Protein AF-T0ZPL3-F1 (afdb_monomer_lite)

Organism: NCBI:txid410659

Sequence (225 aa):
MEVLNLLEKYHIVLVEKNAECESSATRLDRIADARSDVNLYAKYMAGAFGAVPNLSIAMSRRALNRRGTVNTLLLVGEGETEVAFLTHMKSLCAPRGCGLYVKVICAHGKGAKHVVDVAIRQSRNAAFDSVAALLDTDTDWNDQVQRRATEHCIHLLLSRPCVEAMLLRALGRSATGRDLKKRLKQLVQDPMDSHSYATLFDEHALEAARRNERVIEDLFRLFGR

Secondary structure (DSSP, 8-state):
--G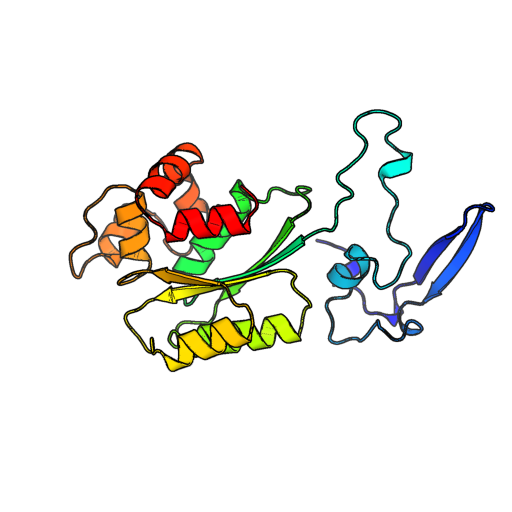GGG--GGG-EEEEE-TTS-EEEEEGGGSTT--TTS-HHHHHHTTTTS----GGGG--SS--------EEEEEEESSHHHHHHHHHHHHHHS-TTSSEEEEEEE--SS-HHHHHHHHHHHHHHS--SEEEEEEESSSS--HHHHHHHHHTTEEEEEESS-HHHHHHHHTT----SS-HHHHHHHHSS-TT-HHHHHTT--HHHHHHHHHH-HHHHHHHHHTT-

Structure (mmCIF, N/CA/C/O backbone):
data_AF-T0ZPL3-F1
#
_entry.id   AF-T0ZPL3-F1
#
loop_
_atom_site.group_PDB
_atom_site.id
_atom_site.type_symbol
_atom_site.label_atom_id
_atom_site.label_alt_id
_atom_site.label_comp_id
_atom_site.label_asym_id
_atom_site.label_entity_id
_atom_site.label_seq_id
_atom_site.pdbx_PDB_ins_code
_atom_site.Cartn_x
_atom_site.Cartn_y
_atom_site.Cartn_z
_atom_site.occupancy
_atom_site.B_iso_or_equiv
_atom_site.auth_seq_id
_atom_site.auth_comp_id
_atom_site.auth_asym_id
_atom_site.auth_atom_id
_atom_site.pdbx_PDB_model_num
ATOM 1 N N . MET A 1 1 ? 8.361 5.996 17.907 1.00 42.47 1 MET A N 1
ATOM 2 C CA . MET A 1 1 ? 8.130 4.786 18.720 1.00 42.47 1 MET A CA 1
ATOM 3 C C . MET A 1 1 ? 6.932 5.071 19.604 1.00 42.47 1 MET A C 1
ATOM 5 O O . MET A 1 1 ? 6.992 6.018 20.374 1.00 42.47 1 MET A O 1
ATOM 9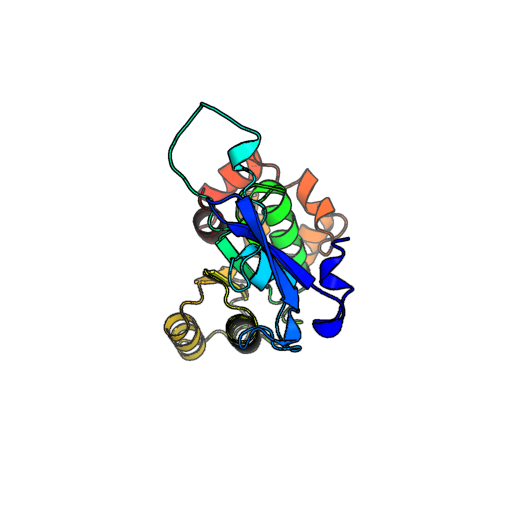 N N . GLU A 1 2 ? 5.828 4.352 19.422 1.00 62.81 2 GLU A N 1
ATOM 10 C CA . GLU A 1 2 ? 4.617 4.523 20.239 1.00 62.81 2 GLU A CA 1
ATOM 11 C C . GLU A 1 2 ? 4.670 3.537 21.406 1.00 62.81 2 GLU A C 1
ATOM 13 O O . GLU A 1 2 ? 4.837 2.338 21.190 1.00 62.81 2 GLU A O 1
ATOM 18 N N . VAL A 1 3 ? 4.545 4.043 22.635 1.00 70.50 3 VAL A N 1
ATOM 19 C CA . VAL A 1 3 ? 4.737 3.265 23.874 1.00 70.50 3 VAL A CA 1
ATOM 20 C C . VAL A 1 3 ? 3.759 2.088 23.974 1.00 70.50 3 VAL A C 1
ATOM 22 O O . VAL A 1 3 ? 4.141 1.014 24.419 1.00 70.50 3 VAL A O 1
ATOM 25 N N . LEU A 1 4 ? 2.530 2.248 23.475 1.00 71.12 4 LEU A N 1
ATOM 26 C CA . LEU A 1 4 ? 1.502 1.200 23.453 1.00 71.12 4 LEU A CA 1
ATOM 27 C C . LEU A 1 4 ? 1.890 -0.041 22.632 1.00 71.12 4 LEU A C 1
ATOM 29 O O . LEU A 1 4 ? 1.380 -1.118 22.910 1.00 71.12 4 LEU A O 1
ATOM 33 N N . ASN A 1 5 ? 2.809 0.080 21.667 1.00 70.44 5 ASN A N 1
ATOM 34 C CA . ASN A 1 5 ? 3.304 -1.065 20.890 1.00 70.44 5 ASN A CA 1
ATOM 35 C C . ASN A 1 5 ? 4.404 -1.859 21.622 1.00 70.44 5 ASN A C 1
ATOM 37 O O . ASN A 1 5 ? 4.853 -2.881 21.113 1.00 70.44 5 ASN A O 1
ATOM 41 N N . LEU A 1 6 ? 4.861 -1.380 22.785 1.00 75.12 6 LEU A N 1
ATOM 42 C CA . LEU A 1 6 ? 5.889 -2.016 23.619 1.00 75.12 6 LEU A CA 1
ATOM 43 C C . LEU A 1 6 ? 5.303 -2.645 24.893 1.00 75.12 6 LEU A C 1
ATOM 45 O O . LEU A 1 6 ? 6.044 -3.207 25.698 1.00 75.12 6 LEU A O 1
ATOM 49 N N . LEU A 1 7 ? 3.993 -2.503 25.109 1.00 80.06 7 LEU A N 1
ATOM 50 C CA . LEU A 1 7 ? 3.316 -2.883 26.342 1.00 80.06 7 LEU A CA 1
ATOM 51 C C . LEU A 1 7 ? 2.303 -4.000 26.095 1.00 80.06 7 LEU A C 1
ATOM 53 O O . LEU A 1 7 ? 1.517 -3.959 25.153 1.00 80.06 7 LEU A O 1
ATOM 57 N N . GLU A 1 8 ? 2.284 -4.962 27.011 1.00 81.12 8 GLU A N 1
ATOM 58 C CA . GLU A 1 8 ? 1.259 -5.999 27.087 1.00 81.12 8 GLU A CA 1
ATOM 59 C C . GLU A 1 8 ? -0.033 -5.457 27.714 1.00 81.12 8 GLU A C 1
ATOM 61 O O . GLU A 1 8 ? -0.010 -4.529 28.528 1.00 81.12 8 GLU A O 1
ATOM 66 N N . LYS A 1 9 ? -1.174 -6.095 27.420 1.00 80.56 9 LYS A N 1
ATOM 67 C CA . LYS A 1 9 ? -2.499 -5.677 27.927 1.00 80.56 9 LYS A CA 1
ATOM 68 C C . LYS A 1 9 ? -2.597 -5.580 29.457 1.00 80.56 9 LYS A C 1
ATOM 70 O O . LYS A 1 9 ? -3.405 -4.821 29.979 1.00 80.56 9 LYS A O 1
ATOM 75 N N . TYR A 1 10 ? -1.767 -6.324 30.185 1.00 86.25 10 TYR A N 1
ATOM 76 C CA . TYR A 1 10 ? -1.727 -6.311 31.651 1.00 86.25 10 TYR A CA 1
ATOM 77 C C . TYR A 1 10 ? -1.014 -5.076 32.223 1.00 86.25 10 TYR A C 1
ATOM 79 O O . TYR A 1 10 ? -1.236 -4.728 33.380 1.00 86.25 10 TYR A O 1
ATOM 87 N N . HIS A 1 11 ? -0.173 -4.415 31.420 1.00 87.44 11 HIS A N 1
ATOM 88 C CA . HIS A 1 11 ? 0.577 -3.215 31.803 1.00 87.44 11 HIS A CA 1
ATOM 89 C C . HIS A 1 11 ? -0.203 -1.917 31.549 1.00 87.44 11 HIS A C 1
ATOM 91 O O . HIS A 1 11 ? 0.263 -0.843 31.921 1.00 87.44 11 HIS A O 1
ATOM 97 N N . ILE A 1 12 ? -1.372 -1.997 30.905 1.00 84.50 12 ILE A N 1
ATOM 98 C CA . ILE A 1 12 ? -2.125 -0.833 30.435 1.00 84.50 12 ILE A CA 1
ATOM 99 C C . ILE A 1 12 ? -3.385 -0.652 31.286 1.00 84.50 12 ILE A C 1
ATOM 101 O O . ILE A 1 12 ? -4.232 -1.545 31.381 1.00 84.50 12 ILE A O 1
ATOM 105 N N . VAL A 1 13 ? -3.524 0.534 31.879 1.00 88.38 13 VAL A N 1
ATOM 106 C CA . VAL A 1 13 ? -4.742 0.989 32.560 1.00 88.38 13 VAL A CA 1
ATOM 107 C C . VAL A 1 13 ? -5.307 2.169 31.783 1.00 88.38 13 VAL A C 1
ATOM 109 O O . VAL A 1 13 ? -4.615 3.158 31.555 1.00 88.38 13 VAL A O 1
ATOM 112 N N . LEU A 1 14 ? -6.561 2.042 31.368 1.00 86.50 14 LEU A N 1
ATOM 113 C CA . LEU A 1 14 ? -7.314 3.076 30.679 1.00 86.50 14 LEU A CA 1
ATOM 114 C C . LEU A 1 14 ? -8.074 3.907 31.704 1.00 86.50 14 LEU A C 1
ATOM 116 O O . LEU A 1 14 ? -8.719 3.348 32.590 1.00 86.50 14 LEU A O 1
ATOM 120 N N . VAL A 1 15 ? -7.980 5.231 31.591 1.00 85.88 15 VAL A N 1
ATOM 121 C CA . VAL A 1 15 ? -8.641 6.168 32.502 1.00 85.88 15 VAL A CA 1
ATOM 122 C C . VAL A 1 15 ? -9.557 7.074 31.700 1.00 85.88 15 VAL A C 1
ATOM 124 O O . VAL A 1 15 ? -9.117 7.758 30.778 1.00 85.88 15 VAL A O 1
ATOM 127 N N . GLU A 1 16 ? -10.828 7.091 32.075 1.00 82.00 16 GLU A N 1
ATOM 128 C CA . GLU A 1 16 ? -11.853 7.937 31.477 1.00 82.00 16 GLU A CA 1
ATOM 129 C C . GLU A 1 16 ? -12.424 8.897 32.498 1.00 82.00 16 GLU A C 1
ATOM 131 O O . GLU A 1 16 ? -12.579 8.552 33.669 1.00 82.00 16 GLU A O 1
ATOM 136 N N . LYS A 1 17 ? -12.801 10.086 32.030 1.00 80.44 17 LYS A N 1
ATOM 137 C CA . LYS A 1 17 ? -13.557 11.053 32.815 1.00 80.44 17 LYS A CA 1
ATOM 138 C C . LYS A 1 17 ? -14.931 11.244 32.184 1.00 80.44 17 LYS A C 1
ATOM 140 O O . LYS A 1 17 ? -15.009 11.563 30.997 1.00 80.44 17 LYS A O 1
ATOM 145 N N . ASN A 1 18 ? -15.994 11.047 32.958 1.00 76.50 18 ASN A N 1
ATOM 146 C CA . ASN A 1 18 ? -17.362 11.262 32.486 1.00 76.50 18 ASN A CA 1
ATOM 147 C C . ASN A 1 18 ? -17.737 12.763 32.507 1.00 76.50 18 ASN A C 1
ATOM 149 O O . ASN A 1 18 ? -16.958 13.621 32.937 1.00 76.50 18 ASN A O 1
ATOM 153 N N . ALA A 1 19 ? -18.940 13.093 32.026 1.00 76.56 19 ALA A N 1
ATOM 154 C CA . ALA A 1 19 ? -19.444 14.470 31.989 1.00 76.56 19 ALA A CA 1
ATOM 155 C C . ALA A 1 19 ? -19.619 15.096 33.389 1.00 76.56 19 ALA A C 1
ATOM 157 O O . ALA A 1 19 ? -19.529 16.313 33.532 1.00 76.56 19 ALA A O 1
ATOM 158 N N . GLU A 1 20 ? -19.798 14.267 34.419 1.00 79.25 20 GLU A N 1
ATOM 159 C CA . GLU A 1 20 ? -19.929 14.654 35.832 1.00 79.25 20 GLU A CA 1
ATOM 160 C C . GLU A 1 20 ? -18.567 14.840 36.520 1.00 79.25 20 GLU A C 1
ATOM 162 O O . GLU A 1 20 ? -18.477 15.084 37.719 1.00 79.25 20 GLU A O 1
ATOM 167 N N . CYS A 1 21 ? -17.486 14.795 35.737 1.00 78.38 21 CYS A N 1
ATOM 168 C CA . CYS A 1 21 ? -16.106 14.896 36.182 1.00 78.38 21 CYS A CA 1
ATOM 169 C C . CYS A 1 21 ? -15.595 13.740 37.056 1.00 78.38 21 CYS A C 1
ATOM 171 O O . CYS A 1 21 ? -14.505 13.848 37.627 1.00 78.38 21 CYS A O 1
ATOM 173 N N . GLU A 1 22 ? -16.301 12.620 37.095 1.00 75.94 22 GLU A N 1
ATOM 174 C CA . GLU A 1 22 ? -15.856 11.418 37.785 1.00 75.94 22 GLU A CA 1
ATOM 175 C C . GLU A 1 22 ? -14.867 10.650 36.914 1.00 75.94 22 GLU A C 1
ATOM 177 O O . GLU A 1 22 ? -15.048 10.513 35.702 1.00 75.94 22 GLU A O 1
ATOM 182 N N . SER A 1 23 ? -13.791 10.170 37.536 1.00 86.94 23 SER A N 1
ATOM 183 C CA . SER A 1 23 ? -12.760 9.394 36.850 1.00 86.94 23 SER A CA 1
ATOM 184 C C . SER A 1 23 ? -12.959 7.911 37.126 1.00 86.94 23 SER A C 1
ATOM 186 O O . SER A 1 23 ? -13.048 7.501 38.281 1.00 86.94 23 SER A O 1
ATOM 188 N N . SER A 1 24 ? -12.984 7.105 36.071 1.00 83.31 24 SER A N 1
ATOM 189 C CA . SER A 1 24 ? -13.004 5.648 36.155 1.00 83.31 24 SER A CA 1
ATOM 190 C C . SER A 1 24 ? -11.735 5.081 35.528 1.00 83.31 24 SER A C 1
ATOM 192 O O . SER A 1 24 ? -11.206 5.633 34.564 1.00 83.31 24 SER A O 1
ATOM 194 N N . ALA A 1 25 ? -11.217 3.998 36.104 1.00 88.62 25 ALA A N 1
ATOM 195 C CA . ALA A 1 25 ? -10.005 3.345 35.633 1.00 88.62 25 ALA A CA 1
ATOM 196 C C . ALA A 1 25 ? -10.269 1.856 35.417 1.00 88.62 25 ALA A C 1
ATOM 198 O O . ALA A 1 25 ? -10.673 1.146 36.340 1.00 88.62 25 ALA A O 1
ATOM 199 N N . THR A 1 26 ? -9.998 1.378 34.205 1.00 85.69 26 THR A N 1
ATOM 200 C CA . THR A 1 26 ? -10.182 -0.023 33.825 1.00 85.69 26 THR A CA 1
ATOM 201 C C . THR A 1 26 ? -8.892 -0.562 33.232 1.00 85.69 26 THR A C 1
ATOM 203 O O . THR A 1 26 ? -8.300 0.026 32.329 1.00 85.69 26 THR A O 1
ATOM 206 N N . ARG A 1 27 ? -8.430 -1.702 33.747 1.00 86.12 27 ARG A N 1
ATOM 207 C CA . ARG A 1 27 ? -7.258 -2.387 33.196 1.00 86.12 27 ARG A CA 1
ATOM 208 C C . ARG A 1 27 ? -7.634 -3.059 31.877 1.00 86.12 27 ARG A C 1
ATOM 210 O O . ARG A 1 27 ? -8.690 -3.683 31.791 1.00 86.12 27 ARG A O 1
ATOM 217 N N . LEU A 1 28 ? -6.785 -2.914 30.862 1.00 86.19 28 LEU A N 1
ATOM 218 C CA . LEU A 1 28 ? -7.114 -3.293 29.488 1.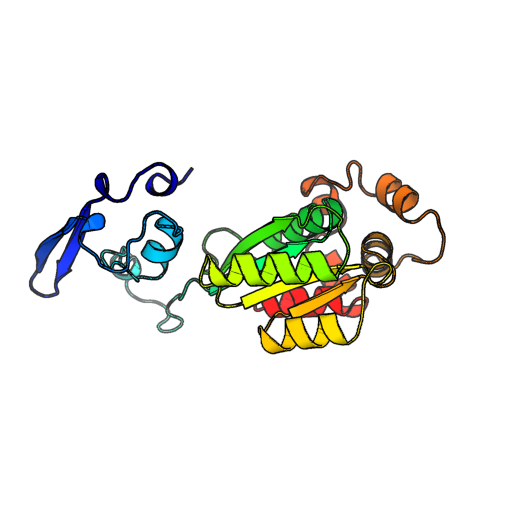00 86.19 28 LEU A CA 1
ATOM 219 C C . LEU A 1 28 ? -7.433 -4.792 29.352 1.00 86.19 28 LEU A C 1
ATOM 221 O O . LEU A 1 28 ? -8.327 -5.154 28.602 1.00 86.19 28 LEU A O 1
ATOM 225 N N . ASP A 1 29 ? -6.795 -5.663 30.137 1.00 83.88 29 ASP A N 1
ATOM 226 C CA . ASP A 1 29 ? -7.091 -7.104 30.182 1.00 83.88 29 ASP A CA 1
ATOM 227 C C . ASP A 1 29 ? -8.529 -7.461 30.602 1.00 83.88 29 ASP A C 1
ATOM 229 O O . ASP A 1 29 ? -8.984 -8.565 30.306 1.00 83.88 29 ASP A O 1
ATOM 233 N N . ARG A 1 30 ? -9.234 -6.560 31.299 1.00 81.00 30 ARG A N 1
ATOM 234 C CA . ARG A 1 30 ? -10.630 -6.755 31.719 1.00 81.00 30 ARG A CA 1
ATOM 235 C C . ARG A 1 30 ? -11.635 -6.417 30.620 1.00 81.00 30 ARG A C 1
ATOM 237 O O . ARG A 1 30 ? -12.818 -6.703 30.780 1.00 81.00 30 ARG A O 1
ATOM 244 N N . ILE A 1 31 ? -11.181 -5.819 29.520 1.00 80.69 31 ILE A N 1
ATOM 245 C CA . ILE A 1 31 ? -12.016 -5.511 28.362 1.00 80.69 31 ILE A CA 1
ATOM 246 C C . ILE A 1 31 ? -12.042 -6.749 27.465 1.00 80.69 31 ILE A C 1
ATOM 248 O O . ILE A 1 31 ? -11.002 -7.195 26.985 1.00 80.69 31 ILE A O 1
ATOM 252 N N . ALA A 1 32 ? -13.230 -7.311 27.230 1.00 70.50 32 ALA A N 1
ATOM 253 C CA . ALA A 1 32 ? -13.393 -8.552 26.463 1.00 70.50 32 ALA A CA 1
ATOM 254 C C . ALA A 1 32 ? -12.777 -8.476 25.049 1.00 70.50 32 ALA A C 1
ATOM 256 O O . ALA A 1 32 ? -12.240 -9.462 24.545 1.00 70.50 32 ALA A O 1
ATOM 257 N N . ASP A 1 33 ? -12.785 -7.286 24.444 1.00 67.69 33 ASP A N 1
ATOM 258 C CA . ASP A 1 33 ? -12.226 -7.035 23.114 1.00 67.69 33 ASP A CA 1
ATOM 259 C C . ASP A 1 33 ? -10.693 -6.880 23.087 1.00 67.69 33 ASP A C 1
ATOM 261 O O . ASP A 1 33 ? -10.091 -6.847 22.008 1.00 67.69 33 ASP A O 1
ATOM 265 N N . ALA A 1 34 ? -10.029 -6.820 24.245 1.00 65.94 34 ALA A N 1
ATOM 266 C CA . ALA A 1 34 ? -8.581 -6.668 24.366 1.00 65.94 34 ALA A CA 1
ATOM 267 C C . ALA A 1 34 ? -7.860 -8.026 24.383 1.00 65.94 34 ALA A C 1
ATOM 269 O O . ALA A 1 34 ? -7.342 -8.510 25.401 1.00 65.94 34 ALA A O 1
ATOM 270 N N . ARG A 1 35 ? -7.821 -8.671 23.217 1.00 70.44 35 ARG A N 1
ATOM 271 C CA . ARG A 1 35 ? -7.049 -9.903 23.017 1.00 70.44 35 ARG A CA 1
ATOM 272 C C . ARG A 1 35 ? -5.560 -9.597 22.797 1.00 70.44 35 ARG A C 1
ATOM 274 O O . ARG A 1 35 ? -5.201 -8.529 22.324 1.00 70.44 35 ARG A O 1
ATOM 281 N N . SER A 1 36 ? -4.675 -10.515 23.181 1.00 64.56 36 SER A N 1
ATOM 282 C CA . SER A 1 36 ? -3.214 -10.322 23.088 1.00 64.56 36 SER A CA 1
ATOM 283 C C . SER A 1 36 ? -2.656 -10.510 21.672 1.00 64.56 36 SER A C 1
ATOM 285 O O . SER A 1 36 ? -1.524 -10.134 21.404 1.00 64.56 36 SER A O 1
ATOM 287 N N . ASP A 1 37 ? -3.437 -11.096 20.766 1.00 66.00 37 ASP A N 1
ATOM 288 C CA . ASP A 1 37 ? -3.101 -11.311 19.355 1.00 66.00 37 ASP A CA 1
ATOM 289 C C . ASP A 1 37 ? -3.510 -10.138 18.447 1.00 66.00 37 ASP A C 1
ATOM 291 O O . ASP A 1 37 ? -3.206 -10.144 17.252 1.00 66.00 37 ASP A O 1
ATOM 295 N N . VAL A 1 38 ? -4.186 -9.120 18.993 1.00 66.75 38 VAL A N 1
ATOM 296 C CA . VAL A 1 38 ? -4.624 -7.940 18.240 1.00 66.75 38 VAL A CA 1
ATOM 297 C C . VAL A 1 38 ? -3.646 -6.777 18.389 1.00 66.75 38 VAL A C 1
ATOM 299 O O . VAL A 1 38 ? -2.937 -6.640 19.384 1.00 66.75 38 VAL A O 1
ATOM 302 N N . ASN A 1 39 ? -3.641 -5.873 17.409 1.00 74.50 39 ASN A N 1
ATOM 303 C CA . ASN A 1 39 ? -2.918 -4.611 17.530 1.00 74.50 39 ASN A CA 1
ATOM 304 C C . ASN A 1 39 ? -3.647 -3.689 18.529 1.00 74.50 39 ASN A C 1
ATOM 306 O O . ASN A 1 39 ? -4.609 -3.004 18.164 1.00 74.50 39 ASN A O 1
ATOM 310 N N . LEU A 1 40 ? -3.184 -3.692 19.786 1.00 75.00 40 LEU A N 1
ATOM 311 C CA . LEU A 1 40 ? -3.769 -2.917 20.886 1.00 75.00 40 LEU A CA 1
ATOM 312 C C . LEU A 1 40 ? -3.804 -1.417 20.575 1.00 75.00 40 LEU A C 1
ATOM 314 O O . LEU A 1 40 ? -4.804 -0.762 20.854 1.00 75.00 40 LEU A O 1
ATOM 318 N N . TYR A 1 41 ? -2.758 -0.882 19.942 1.00 77.50 41 TYR A N 1
ATOM 319 C CA . TYR A 1 41 ? -2.701 0.532 19.579 1.00 77.50 41 TYR A CA 1
ATOM 320 C C . TYR A 1 41 ? -3.777 0.909 18.556 1.00 77.50 41 TYR A C 1
ATOM 322 O O . TYR A 1 41 ? -4.508 1.877 18.757 1.00 77.50 41 TYR A O 1
ATOM 330 N N . ALA A 1 42 ? -3.927 0.123 17.487 1.00 70.94 42 ALA A N 1
ATOM 331 C CA . ALA A 1 42 ? -4.938 0.386 16.464 1.00 70.94 42 ALA A CA 1
ATOM 332 C C . ALA A 1 42 ? -6.361 0.321 17.044 1.00 70.94 42 ALA A C 1
ATOM 334 O O . ALA A 1 42 ? -7.191 1.178 16.750 1.00 70.94 42 ALA A O 1
ATOM 335 N N . LYS A 1 43 ? -6.634 -0.660 17.915 1.00 73.00 43 LYS A N 1
ATOM 336 C CA . LYS A 1 43 ? -7.931 -0.802 18.595 1.00 73.00 43 LYS A CA 1
ATOM 337 C C . LYS A 1 43 ? -8.206 0.331 19.585 1.00 73.00 43 LYS A C 1
ATOM 339 O O . LYS A 1 43 ? -9.330 0.826 19.627 1.00 73.00 43 LYS A O 1
ATOM 344 N N . TYR A 1 44 ? -7.190 0.773 20.325 1.00 78.69 44 TYR A N 1
ATOM 345 C CA . TYR A 1 44 ? -7.281 1.939 21.200 1.00 78.69 44 TYR A CA 1
ATOM 346 C C . TYR A 1 44 ? -7.596 3.209 20.404 1.00 78.69 44 TYR A C 1
ATOM 348 O O . TYR A 1 44 ? -8.577 3.878 20.700 1.00 78.69 44 TYR A O 1
ATOM 356 N N . MET A 1 45 ? -6.848 3.498 19.334 1.00 71.31 45 MET A N 1
ATOM 357 C CA . MET A 1 45 ? -7.087 4.678 18.490 1.00 71.31 45 MET A CA 1
ATOM 358 C C . MET A 1 45 ? -8.444 4.646 17.775 1.00 71.31 45 MET A C 1
ATOM 360 O O . MET A 1 45 ? -9.028 5.699 17.530 1.00 71.31 45 MET A O 1
ATOM 364 N N . ALA A 1 46 ? -8.969 3.455 17.479 1.00 67.12 46 ALA A N 1
ATOM 365 C CA . ALA A 1 46 ? -10.314 3.267 16.936 1.00 67.12 46 ALA A CA 1
ATOM 366 C C . ALA A 1 46 ? -11.436 3.450 17.980 1.00 67.12 46 ALA A C 1
ATOM 368 O O . ALA A 1 46 ? -12.611 3.377 17.628 1.00 67.12 46 ALA A O 1
ATOM 369 N N . GLY A 1 47 ? -11.105 3.657 19.260 1.00 72.81 47 GLY A N 1
ATOM 370 C CA . GLY A 1 47 ? -12.087 3.815 20.334 1.00 72.81 47 GLY A CA 1
ATOM 371 C C . GLY A 1 47 ? -12.673 2.516 20.870 1.00 72.81 47 GLY A C 1
ATOM 372 O O . GLY A 1 47 ? -13.563 2.569 21.711 1.00 72.81 47 GLY A O 1
ATOM 373 N N . ALA A 1 48 ? -12.163 1.354 20.452 1.00 74.00 48 ALA A N 1
ATOM 374 C CA . ALA A 1 48 ? -12.712 0.058 20.854 1.00 74.00 48 ALA A CA 1
ATOM 375 C C . ALA A 1 48 ? -12.576 -0.220 22.361 1.00 74.00 48 ALA A C 1
ATOM 377 O O . ALA A 1 48 ? -13.322 -1.024 22.906 1.00 74.00 48 ALA A O 1
ATOM 378 N N . PHE A 1 49 ? -11.621 0.429 23.031 1.00 77.12 49 PHE A N 1
ATOM 379 C CA . PHE A 1 49 ? -11.385 0.262 24.467 1.00 77.12 49 PHE A CA 1
ATOM 380 C C . PHE A 1 49 ? -11.830 1.463 25.306 1.00 77.12 49 PHE A C 1
ATOM 382 O O . PHE A 1 49 ? -11.675 1.431 26.524 1.00 77.12 49 PHE A O 1
ATOM 389 N N . GLY A 1 50 ? -12.337 2.520 24.665 1.00 73.50 50 GLY A N 1
ATOM 390 C CA . GLY A 1 50 ? -12.550 3.796 25.333 1.00 73.50 50 GLY A CA 1
ATOM 391 C C . GLY A 1 50 ? -11.236 4.489 25.734 1.00 73.50 50 GLY A C 1
ATOM 392 O O . GLY A 1 50 ? -10.171 4.193 25.191 1.00 73.50 50 GLY A O 1
ATOM 393 N N . ALA A 1 51 ? -11.315 5.468 26.633 1.00 78.06 51 ALA A N 1
ATOM 394 C CA . ALA A 1 51 ? -10.223 6.302 27.149 1.00 78.06 51 ALA A CA 1
ATOM 395 C C . ALA A 1 51 ? -9.413 7.036 26.080 1.00 78.06 51 ALA A C 1
ATOM 397 O O . ALA A 1 51 ? -8.298 7.488 26.334 1.00 78.06 51 ALA A O 1
ATOM 398 N N . VAL A 1 52 ? -9.978 7.183 24.882 1.00 74.06 52 VAL A N 1
ATOM 399 C CA . VAL A 1 52 ? -9.308 7.868 23.785 1.00 74.06 52 VAL A CA 1
ATOM 400 C C . VAL A 1 52 ? -9.267 9.364 24.085 1.00 74.06 52 VAL A C 1
ATOM 402 O O . VAL A 1 52 ? -10.301 9.943 24.433 1.00 74.06 52 VAL A O 1
ATOM 405 N N . PRO A 1 53 ? -8.104 10.026 23.944 1.00 67.06 53 PRO A N 1
ATOM 406 C CA . PRO A 1 53 ? -7.980 11.440 24.243 1.00 67.06 53 PRO A CA 1
ATOM 407 C C . PRO A 1 53 ? -8.936 12.251 23.377 1.00 67.06 53 PRO A C 1
ATOM 409 O O . PRO A 1 53 ? -8.824 12.270 22.148 1.00 67.06 53 PRO A O 1
ATOM 412 N N . ASN A 1 54 ? -9.855 12.969 24.018 1.00 60.25 54 ASN A N 1
ATOM 413 C CA . ASN A 1 54 ? -10.689 13.918 23.308 1.00 60.25 54 ASN A CA 1
ATOM 414 C C . ASN A 1 54 ? -9.892 15.203 23.048 1.00 60.25 54 ASN A C 1
ATOM 416 O O . ASN A 1 54 ? -9.917 16.157 23.827 1.00 60.25 54 ASN A O 1
ATOM 420 N N . LEU A 1 55 ? -9.164 15.223 21.931 1.00 57.56 55 LEU A N 1
ATOM 421 C CA . LEU A 1 55 ? -8.361 16.370 21.495 1.00 57.56 55 LEU A CA 1
ATOM 422 C C . LEU A 1 55 ? -9.218 17.615 21.181 1.00 57.56 55 LEU A C 1
ATOM 424 O O . LEU A 1 55 ? -8.672 18.698 20.978 1.00 57.56 55 LEU A O 1
ATOM 428 N N . SER A 1 56 ? -10.555 17.502 21.184 1.00 40.81 56 SER A N 1
ATOM 429 C CA . SER A 1 56 ? -11.463 18.617 20.900 1.00 40.81 56 SER A CA 1
ATOM 430 C C . SER A 1 56 ? -11.515 19.676 22.005 1.00 40.81 56 SER A C 1
ATOM 432 O O . SER A 1 56 ? -11.916 20.805 21.733 1.00 40.81 56 SER A O 1
ATOM 434 N N . ILE A 1 57 ? -11.136 19.353 23.248 1.00 43.81 57 ILE A N 1
ATOM 435 C CA . ILE A 1 57 ? -11.228 20.303 24.376 1.00 43.81 57 ILE A CA 1
ATOM 436 C C . ILE A 1 57 ? -10.108 21.364 24.314 1.00 43.81 57 ILE A C 1
ATOM 438 O O . ILE A 1 57 ? -10.274 22.463 24.838 1.00 43.81 57 ILE A O 1
ATOM 442 N N . ALA A 1 58 ? -9.014 21.102 23.587 1.00 40.69 58 ALA A N 1
ATOM 443 C CA . ALA A 1 58 ? -7.920 22.059 23.394 1.00 40.69 58 ALA A CA 1
ATOM 444 C C . ALA A 1 58 ? -8.122 23.033 22.212 1.00 40.69 58 ALA A C 1
ATOM 446 O O . ALA A 1 58 ? -7.323 23.951 22.043 1.00 40.69 58 ALA A O 1
ATOM 447 N N . MET A 1 59 ? -9.173 22.876 21.394 1.00 35.09 59 MET A N 1
ATOM 448 C CA . MET A 1 59 ? -9.405 23.727 20.217 1.00 35.09 59 MET A CA 1
ATOM 449 C C . MET A 1 59 ? -10.869 24.150 20.100 1.00 35.09 59 MET A C 1
ATOM 451 O O . MET A 1 59 ? -11.662 23.623 19.323 1.00 35.09 59 MET A O 1
ATOM 455 N N . SER A 1 60 ? -11.221 25.157 20.895 1.00 32.09 60 SER A N 1
ATOM 456 C CA . SER A 1 60 ? -12.498 25.851 20.798 1.00 32.09 60 SER A CA 1
ATOM 457 C C . SER A 1 60 ? -12.572 26.657 19.491 1.00 32.09 60 SER A C 1
ATOM 459 O O . SER A 1 60 ? -11.736 27.520 19.235 1.00 32.09 60 SER A O 1
ATOM 461 N N . ARG A 1 61 ? -13.639 26.415 18.715 1.00 32.81 61 ARG A N 1
ATOM 462 C CA . ARG A 1 61 ? -14.238 27.330 17.719 1.00 32.81 61 ARG A CA 1
ATOM 463 C C . ARG A 1 61 ? -13.478 27.580 16.405 1.00 32.81 61 ARG A C 1
ATOM 465 O O . ARG A 1 61 ? -13.155 28.719 16.084 1.00 32.81 61 ARG A O 1
ATOM 472 N N . ARG A 1 62 ? -13.375 26.572 15.535 1.00 31.06 62 ARG A N 1
ATOM 473 C CA . ARG A 1 62 ? -13.580 26.764 14.081 1.00 31.06 62 ARG A CA 1
ATOM 474 C C . ARG A 1 62 ? -13.736 25.412 13.385 1.00 31.06 62 ARG A C 1
ATOM 476 O O . ARG A 1 62 ? -12.905 24.539 13.562 1.00 31.06 62 ARG A O 1
ATOM 483 N N . ALA A 1 63 ? -14.791 25.295 12.581 1.00 34.91 63 ALA A N 1
ATOM 484 C CA . ALA A 1 63 ? -15.135 24.155 11.727 1.00 34.91 63 ALA A CA 1
ATOM 485 C C . ALA A 1 63 ? -15.663 22.901 12.453 1.00 34.91 63 ALA A C 1
ATOM 487 O O . ALA A 1 63 ? -14.961 21.930 12.718 1.00 34.91 63 ALA A O 1
ATOM 488 N N . LEU A 1 64 ? -16.972 22.913 12.711 1.00 40.31 64 LEU A N 1
ATOM 489 C CA . LEU A 1 64 ? -17.743 21.695 12.934 1.00 40.31 64 LEU A CA 1
ATOM 490 C C . LEU A 1 64 ? -17.683 20.806 11.672 1.00 40.31 64 LEU A C 1
ATOM 492 O O . LEU A 1 64 ? -17.827 21.307 10.561 1.00 40.31 64 LEU A O 1
ATOM 496 N N . ASN A 1 65 ? -17.587 19.491 11.893 1.00 38.72 65 ASN A N 1
ATOM 497 C CA . ASN A 1 65 ? -17.821 18.384 10.952 1.00 38.72 65 ASN A CA 1
ATOM 498 C C . ASN A 1 65 ? -16.750 18.063 9.895 1.00 38.72 65 ASN A C 1
ATOM 500 O O . ASN A 1 65 ? -16.918 18.342 8.715 1.00 38.72 65 ASN A O 1
ATOM 504 N N . ARG A 1 66 ? -15.758 17.269 10.320 1.00 37.84 66 ARG A N 1
ATOM 505 C CA . ARG A 1 66 ? -15.567 15.853 9.927 1.00 37.84 66 ARG A CA 1
ATOM 506 C C . ARG A 1 66 ? -14.839 15.165 11.089 1.00 37.84 66 ARG A C 1
ATOM 508 O O . ARG A 1 66 ? -13.633 15.311 11.242 1.00 37.84 66 ARG A O 1
ATOM 515 N N . ARG A 1 67 ? -15.594 14.530 11.995 1.00 42.00 67 ARG A N 1
ATOM 516 C CA . ARG A 1 67 ? -15.037 13.795 13.145 1.00 42.00 67 ARG A CA 1
ATOM 517 C C . ARG A 1 67 ? -14.163 12.666 12.601 1.00 42.00 67 ARG A C 1
ATOM 519 O O . ARG A 1 67 ? -14.668 11.819 11.875 1.00 42.00 67 ARG A O 1
ATOM 526 N N . GLY A 1 68 ? -12.868 12.718 12.901 1.00 46.19 68 GLY A N 1
ATOM 527 C CA . GLY A 1 68 ? -11.871 11.789 12.385 1.00 46.19 68 GLY A CA 1
ATOM 528 C C . GLY A 1 68 ? -12.060 10.386 12.945 1.00 46.19 68 GLY A C 1
ATOM 529 O O . GLY A 1 68 ? -11.505 10.057 13.988 1.00 46.19 68 GLY A O 1
ATOM 530 N N . THR A 1 69 ? -12.808 9.547 12.235 1.00 49.75 69 THR A N 1
ATOM 531 C CA . THR A 1 69 ? -12.465 8.128 12.176 1.00 49.75 69 THR A CA 1
ATOM 532 C C . THR A 1 69 ? -11.100 8.059 11.511 1.00 49.75 69 THR A C 1
ATOM 534 O O . THR A 1 69 ? -10.924 8.578 10.409 1.00 49.75 69 THR A O 1
ATOM 537 N N . VAL A 1 70 ? -10.101 7.512 12.206 1.00 59.38 70 VAL A N 1
ATOM 538 C CA . VAL A 1 70 ? -8.837 7.202 11.545 1.00 59.38 70 VAL A CA 1
ATOM 539 C C . VAL A 1 70 ? -9.143 6.048 10.603 1.00 59.38 70 VAL A C 1
ATOM 541 O O . VAL A 1 70 ? -9.223 4.912 11.056 1.00 59.38 70 VAL A O 1
ATOM 544 N N . ASN A 1 71 ? -9.372 6.336 9.324 1.00 69.38 71 ASN A N 1
ATOM 545 C CA . ASN A 1 71 ? -9.592 5.286 8.342 1.00 69.38 71 ASN A CA 1
ATOM 546 C C . ASN A 1 71 ? -8.312 4.456 8.261 1.00 69.38 71 ASN A C 1
ATOM 548 O O . ASN A 1 71 ? -7.204 4.988 8.265 1.00 69.38 71 ASN A O 1
ATOM 552 N N . THR A 1 72 ? -8.444 3.144 8.220 1.00 77.69 72 THR A N 1
ATOM 553 C CA . THR A 1 72 ? -7.319 2.217 8.219 1.00 77.69 72 THR A CA 1
ATOM 554 C C . THR A 1 72 ? -7.232 1.542 6.854 1.00 77.69 72 THR A C 1
ATOM 556 O O . THR A 1 72 ? -8.152 0.859 6.412 1.00 77.69 72 THR A O 1
ATOM 559 N N . LEU A 1 73 ? -6.114 1.748 6.162 1.00 83.06 73 LEU A N 1
ATOM 560 C CA . LEU A 1 73 ? -5.850 1.212 4.832 1.00 83.06 73 LEU A CA 1
ATOM 561 C C . LEU A 1 73 ? -4.701 0.208 4.901 1.00 83.06 73 LEU A C 1
ATOM 563 O O . LEU A 1 73 ? -3.594 0.533 5.337 1.00 83.06 73 LEU A O 1
ATOM 567 N N . LEU A 1 74 ? -4.950 -1.011 4.439 1.00 86.19 74 LEU A N 1
ATOM 568 C CA . LEU A 1 74 ? -3.915 -2.013 4.222 1.00 86.19 74 LEU A CA 1
ATOM 569 C C . LEU A 1 74 ? -3.517 -2.034 2.746 1.00 86.19 74 LEU A C 1
ATOM 571 O O . LEU A 1 74 ? -4.361 -2.254 1.886 1.00 86.19 74 LEU A O 1
ATOM 575 N N . LEU A 1 75 ? -2.228 -1.866 2.471 1.00 89.12 75 LEU A N 1
ATOM 576 C CA . LEU A 1 75 ? -1.623 -2.016 1.153 1.00 89.12 75 LEU A CA 1
ATOM 577 C C . LEU A 1 75 ? -0.705 -3.240 1.167 1.00 89.12 75 LEU A C 1
ATOM 579 O O . LEU A 1 75 ? 0.187 -3.344 2.011 1.00 89.12 75 LEU A O 1
ATOM 583 N N . VAL A 1 76 ? -0.911 -4.166 0.238 1.00 87.88 76 VAL A N 1
ATOM 584 C CA . VAL A 1 76 ? -0.061 -5.352 0.077 1.00 87.88 76 VAL A CA 1
ATOM 585 C C . VAL A 1 76 ? 0.632 -5.274 -1.274 1.00 87.88 76 VAL A C 1
ATOM 587 O O . VAL A 1 76 ? -0.046 -5.179 -2.288 1.00 87.88 76 VAL A O 1
ATOM 590 N N . GLY A 1 77 ? 1.961 -5.288 -1.285 1.00 87.75 77 GLY A N 1
ATOM 591 C CA . GLY A 1 77 ? 2.765 -5.381 -2.504 1.00 87.75 77 GLY A CA 1
ATOM 592 C C . GLY A 1 77 ? 3.281 -6.801 -2.712 1.00 87.75 77 GLY A C 1
ATOM 593 O O . GLY A 1 77 ? 3.536 -7.515 -1.739 1.00 87.75 77 GLY A O 1
ATOM 594 N N . GLU A 1 78 ? 3.438 -7.215 -3.966 1.00 84.56 78 GLU A N 1
ATOM 595 C CA . GLU A 1 78 ? 4.006 -8.520 -4.306 1.00 84.56 78 GLU A CA 1
ATOM 596 C C . GLU A 1 78 ? 5.475 -8.652 -3.887 1.00 84.56 78 GLU A C 1
ATOM 598 O O . GLU A 1 78 ? 5.831 -9.605 -3.183 1.00 84.56 78 GLU A O 1
ATOM 603 N N . GLY A 1 79 ? 6.304 -7.679 -4.262 1.00 83.75 79 GLY A N 1
ATOM 604 C CA . GLY A 1 79 ? 7.722 -7.608 -3.944 1.00 83.75 79 GLY A CA 1
ATOM 605 C C . GLY A 1 79 ? 8.114 -6.341 -3.181 1.00 83.75 79 GLY A C 1
ATOM 606 O O . GLY A 1 79 ? 7.294 -5.560 -2.694 1.00 83.75 79 GLY A O 1
ATOM 607 N N . GLU A 1 80 ? 9.423 -6.163 -3.031 1.00 80.06 80 GLU A N 1
ATOM 608 C CA . GLU A 1 80 ? 10.005 -5.041 -2.289 1.00 80.06 80 GLU A CA 1
ATOM 609 C C . GLU A 1 80 ? 9.950 -3.723 -3.078 1.00 80.06 80 GLU A C 1
ATOM 611 O O . GLU A 1 80 ? 9.795 -2.662 -2.479 1.00 80.06 80 GLU A O 1
ATOM 616 N N . THR A 1 81 ? 9.991 -3.775 -4.414 1.00 81.56 81 THR A N 1
ATOM 617 C CA . THR A 1 81 ? 9.883 -2.591 -5.285 1.00 81.56 81 THR A CA 1
ATOM 618 C C . THR A 1 81 ? 8.501 -1.941 -5.168 1.00 81.56 81 THR A C 1
ATOM 620 O O . THR A 1 81 ? 8.379 -0.724 -5.019 1.00 81.56 81 THR A O 1
ATOM 623 N N . GLU A 1 82 ? 7.446 -2.754 -5.147 1.00 84.88 82 GLU A N 1
ATOM 624 C CA . GLU A 1 82 ? 6.065 -2.337 -4.915 1.00 84.88 82 GLU A CA 1
ATOM 625 C C . GLU A 1 82 ? 5.924 -1.708 -3.532 1.00 84.88 82 GLU A C 1
ATOM 627 O O . GLU A 1 82 ? 5.334 -0.641 -3.381 1.00 84.88 82 GLU A O 1
ATOM 632 N N . VAL A 1 83 ? 6.488 -2.350 -2.507 1.00 85.69 83 VAL A N 1
ATOM 633 C CA . VAL A 1 83 ? 6.428 -1.861 -1.126 1.00 85.69 83 VAL A CA 1
ATOM 634 C C . VAL A 1 83 ? 7.166 -0.535 -0.966 1.00 85.69 83 VAL A C 1
ATOM 636 O O . VAL A 1 83 ? 6.652 0.357 -0.285 1.00 85.69 83 VAL A O 1
ATOM 639 N N . ALA A 1 84 ? 8.322 -0.370 -1.608 1.00 84.69 84 ALA A N 1
ATOM 640 C CA . ALA A 1 84 ? 9.065 0.885 -1.626 1.00 84.69 84 ALA A CA 1
ATOM 641 C C . ALA A 1 84 ? 8.234 2.011 -2.259 1.00 84.69 84 ALA A C 1
ATOM 643 O O . ALA A 1 84 ? 8.084 3.082 -1.664 1.00 84.69 84 ALA A O 1
ATOM 644 N N . PHE A 1 85 ? 7.605 1.737 -3.404 1.00 83.38 85 PHE A N 1
ATOM 645 C CA . PHE A 1 85 ? 6.717 2.679 -4.083 1.00 83.38 85 PHE A CA 1
ATOM 646 C C . PHE A 1 85 ? 5.476 3.035 -3.246 1.00 83.38 85 PHE A C 1
ATOM 648 O O . PHE A 1 85 ? 5.159 4.212 -3.069 1.00 83.38 85 PHE A O 1
ATOM 655 N N . LEU A 1 86 ? 4.795 2.046 -2.659 1.00 85.81 86 LEU A N 1
ATOM 656 C CA . LEU A 1 86 ? 3.625 2.269 -1.799 1.00 85.81 86 LEU A CA 1
ATOM 657 C C . LEU A 1 86 ? 3.995 3.056 -0.534 1.00 85.81 86 LEU A C 1
ATOM 659 O O . LEU A 1 86 ? 3.219 3.889 -0.065 1.00 85.81 86 LEU A O 1
ATOM 663 N N . THR A 1 87 ? 5.191 2.825 0.010 1.00 84.69 87 THR A N 1
ATOM 664 C CA . THR A 1 87 ? 5.720 3.576 1.157 1.00 84.69 87 THR A CA 1
ATOM 665 C C . THR A 1 87 ? 6.011 5.027 0.784 1.00 84.69 87 THR A C 1
ATOM 667 O O . THR A 1 87 ? 5.659 5.932 1.545 1.00 84.69 87 THR A O 1
ATOM 670 N N . HIS A 1 88 ? 6.570 5.264 -0.406 1.00 83.25 88 HIS A N 1
ATOM 671 C CA . HIS A 1 88 ? 6.751 6.611 -0.948 1.00 83.25 88 HIS A CA 1
ATOM 672 C C . HIS A 1 88 ? 5.407 7.333 -1.108 1.00 83.25 88 HIS A C 1
ATOM 674 O O . HIS A 1 88 ? 5.214 8.419 -0.563 1.00 83.25 88 HIS A O 1
ATOM 680 N N . MET A 1 89 ? 4.419 6.689 -1.737 1.00 79.00 89 MET A N 1
ATOM 681 C CA . MET A 1 89 ? 3.072 7.252 -1.886 1.00 79.00 89 MET A CA 1
ATOM 682 C C . MET A 1 89 ? 2.402 7.543 -0.547 1.00 79.00 89 MET A C 1
ATOM 684 O O . MET A 1 89 ? 1.787 8.595 -0.385 1.00 79.00 89 MET A O 1
ATOM 688 N N . LYS A 1 90 ? 2.550 6.645 0.434 1.00 82.94 90 LYS A N 1
ATOM 689 C CA . LYS A 1 90 ? 2.078 6.871 1.803 1.00 82.94 90 LYS A CA 1
ATOM 690 C C . LYS A 1 90 ? 2.687 8.143 2.390 1.00 82.94 90 LYS A C 1
ATOM 692 O O . LYS A 1 90 ? 1.970 8.890 3.048 1.00 82.94 90 LYS A O 1
ATOM 697 N N . SER A 1 91 ? 3.978 8.386 2.169 1.00 79.69 91 SER A N 1
ATOM 698 C CA . SER A 1 91 ? 4.663 9.563 2.712 1.00 79.69 91 SER A CA 1
ATOM 699 C C . SER A 1 91 ? 4.079 10.880 2.177 1.00 79.69 91 SER A C 1
ATOM 701 O O . SER A 1 91 ? 3.959 11.843 2.932 1.00 79.69 91 SER A O 1
ATOM 703 N N . LEU A 1 92 ? 3.639 10.882 0.913 1.00 76.19 92 LEU A N 1
ATOM 704 C CA . LEU A 1 92 ? 3.044 12.032 0.231 1.00 76.19 92 LEU A CA 1
ATOM 705 C C . LEU A 1 92 ? 1.547 12.194 0.527 1.00 76.19 92 LEU A C 1
ATOM 707 O O . LEU A 1 92 ? 1.073 13.287 0.828 1.00 76.19 92 LEU A O 1
ATOM 711 N N . CYS A 1 93 ? 0.790 11.101 0.432 1.00 68.06 93 CYS A N 1
ATOM 712 C CA . CYS A 1 93 ? -0.672 11.130 0.484 1.00 68.06 93 CYS A CA 1
ATOM 713 C C . CYS A 1 93 ? -1.220 11.062 1.913 1.00 68.06 93 CYS A C 1
ATOM 715 O O . CYS A 1 93 ? -2.286 11.612 2.179 1.00 68.06 93 CYS A O 1
ATOM 717 N N . ALA A 1 94 ? -0.501 10.413 2.833 1.00 66.94 94 ALA A N 1
ATOM 718 C CA . ALA A 1 94 ? -0.919 10.208 4.216 1.00 66.94 94 ALA A CA 1
ATOM 719 C C . ALA A 1 94 ? 0.142 10.719 5.215 1.00 66.94 94 ALA A C 1
ATOM 721 O O . ALA A 1 94 ? 0.709 9.931 5.986 1.00 66.94 94 ALA A O 1
ATOM 722 N N . PRO A 1 95 ? 0.424 12.039 5.244 1.00 65.62 95 PRO A N 1
ATOM 723 C CA . PRO A 1 95 ? 1.296 12.618 6.257 1.00 65.62 95 PRO A CA 1
ATOM 724 C C . PRO A 1 95 ? 0.703 12.422 7.662 1.00 65.62 95 PRO A C 1
ATOM 726 O O . PRO A 1 95 ? -0.504 12.223 7.846 1.00 65.62 95 PRO A O 1
ATOM 729 N N . ARG A 1 96 ? 1.566 12.461 8.685 1.00 55.94 96 ARG A N 1
ATOM 730 C CA . ARG A 1 96 ? 1.165 12.233 10.085 1.00 55.94 96 ARG A CA 1
ATOM 731 C C . ARG A 1 96 ? 0.009 13.166 10.472 1.00 55.94 96 ARG A C 1
ATOM 733 O O . ARG A 1 96 ? 0.116 14.374 10.304 1.00 55.94 96 ARG A O 1
ATOM 740 N N . GLY A 1 97 ? -1.071 12.596 11.012 1.00 57.72 97 GLY A N 1
ATOM 741 C CA . GLY A 1 97 ? -2.244 13.353 11.466 1.00 57.72 97 GLY A CA 1
ATOM 742 C C . GLY A 1 97 ? -3.344 13.570 10.418 1.00 57.72 97 GLY A C 1
ATOM 743 O O . GLY A 1 97 ? -4.327 14.229 10.732 1.00 57.72 97 GLY A O 1
ATOM 744 N N . CYS A 1 98 ? -3.240 12.990 9.215 1.00 60.06 98 CYS A N 1
ATOM 745 C CA . CYS A 1 98 ? -4.278 13.095 8.175 1.00 60.06 98 CYS A CA 1
ATOM 746 C C . CYS A 1 98 ? -5.579 12.314 8.462 1.00 60.06 98 CYS A C 1
ATOM 748 O O . CYS A 1 98 ? -6.518 12.393 7.678 1.00 60.06 98 CYS A O 1
ATOM 750 N N . GLY A 1 99 ? -5.648 11.548 9.558 1.00 65.25 99 GLY A N 1
ATOM 751 C CA . GLY A 1 99 ? -6.798 10.684 9.847 1.00 65.25 99 GLY A CA 1
ATOM 752 C C . GLY A 1 99 ? -6.872 9.431 8.963 1.00 65.25 99 GLY A C 1
ATOM 753 O O . GLY A 1 99 ? -7.922 8.807 8.897 1.00 65.25 99 GLY A O 1
ATOM 754 N N . LEU A 1 100 ? -5.775 9.046 8.303 1.00 73.88 100 LEU A N 1
ATOM 755 C CA . LEU A 1 100 ? -5.651 7.800 7.545 1.00 73.88 100 LEU A CA 1
ATOM 756 C C . LEU A 1 100 ? -4.413 7.028 8.026 1.00 73.88 100 LEU A C 1
ATOM 758 O O . LEU A 1 100 ? -3.275 7.476 7.875 1.00 73.88 100 LEU A O 1
ATOM 762 N N . TYR A 1 101 ? -4.623 5.860 8.625 1.00 76.62 101 TYR A N 1
ATOM 763 C CA . TYR A 1 101 ? -3.563 4.940 9.017 1.00 76.62 101 TYR A CA 1
ATOM 764 C C . TYR A 1 101 ? -3.307 3.935 7.897 1.00 76.62 101 TYR A C 1
ATOM 766 O O . TYR A 1 101 ? -4.135 3.073 7.624 1.00 76.62 101 TYR A O 1
ATOM 774 N N . VAL A 1 102 ? -2.133 4.016 7.273 1.00 81.75 102 VAL A N 1
ATOM 775 C CA . VAL A 1 102 ? -1.765 3.142 6.152 1.00 81.75 102 VAL A CA 1
ATOM 776 C C . VAL A 1 102 ? -0.706 2.133 6.585 1.00 81.75 102 VAL A C 1
ATOM 778 O O . VAL A 1 102 ? 0.396 2.519 6.996 1.00 81.75 102 VAL A O 1
ATOM 781 N N . LYS A 1 103 ? -1.005 0.838 6.464 1.00 83.19 103 LYS A N 1
ATOM 782 C CA . LYS A 1 103 ? -0.056 -0.262 6.683 1.00 83.19 103 LYS A CA 1
ATOM 783 C C . LYS A 1 103 ? 0.362 -0.839 5.335 1.00 83.19 103 LYS A C 1
ATOM 785 O O . LYS A 1 103 ? -0.498 -1.237 4.565 1.00 83.19 103 LYS A O 1
ATOM 790 N N . VAL A 1 104 ? 1.665 -0.908 5.070 1.00 86.44 104 VAL A N 1
ATOM 791 C CA . VAL A 1 104 ? 2.219 -1.514 3.848 1.00 86.44 104 VAL A CA 1
ATOM 792 C C . VAL A 1 104 ? 2.874 -2.846 4.217 1.00 86.44 104 VAL A C 1
ATOM 794 O O . VAL A 1 104 ? 3.592 -2.906 5.216 1.00 86.44 104 VAL A O 1
ATOM 797 N N . ILE A 1 105 ? 2.599 -3.917 3.468 1.00 85.12 105 ILE A N 1
ATOM 798 C CA . ILE A 1 105 ? 3.123 -5.271 3.714 1.00 85.12 105 ILE A CA 1
ATOM 799 C C . ILE A 1 105 ? 3.655 -5.878 2.410 1.00 85.12 105 ILE A C 1
ATOM 801 O O . ILE A 1 105 ? 3.024 -5.744 1.367 1.00 85.12 105 ILE A O 1
ATOM 805 N N . CYS A 1 106 ? 4.783 -6.589 2.492 1.00 85.12 106 CYS A N 1
ATOM 806 C CA . CYS A 1 106 ? 5.344 -7.379 1.393 1.00 85.12 106 CYS A CA 1
ATOM 807 C C . CYS A 1 106 ? 4.806 -8.820 1.405 1.00 85.12 106 CYS A C 1
ATOM 809 O O . CYS A 1 106 ? 4.860 -9.498 2.437 1.00 85.12 106 CYS A O 1
ATOM 811 N N . ALA A 1 107 ? 4.344 -9.321 0.259 1.00 80.94 107 ALA A N 1
ATOM 812 C CA . ALA A 1 107 ? 3.948 -10.718 0.066 1.00 80.94 107 ALA A CA 1
ATOM 813 C C . ALA A 1 107 ? 5.125 -11.648 -0.303 1.00 80.94 107 ALA A C 1
ATOM 815 O O . ALA A 1 107 ? 4.938 -12.861 -0.377 1.00 80.94 107 ALA A O 1
ATOM 816 N N . HIS A 1 108 ? 6.338 -11.110 -0.466 1.00 76.81 108 HIS A N 1
ATOM 817 C CA . HIS A 1 108 ? 7.582 -11.852 -0.711 1.00 76.81 108 HIS A CA 1
ATOM 818 C C . HIS A 1 108 ? 7.583 -12.713 -1.996 1.00 76.81 108 HIS A C 1
ATOM 820 O O . HIS A 1 108 ? 8.129 -13.817 -2.001 1.00 76.81 108 HIS A O 1
ATOM 826 N N . GLY A 1 109 ? 6.995 -12.210 -3.090 1.00 64.00 109 GLY A N 1
ATOM 827 C CA . GLY A 1 109 ? 7.268 -12.679 -4.458 1.00 64.00 109 GLY A CA 1
ATOM 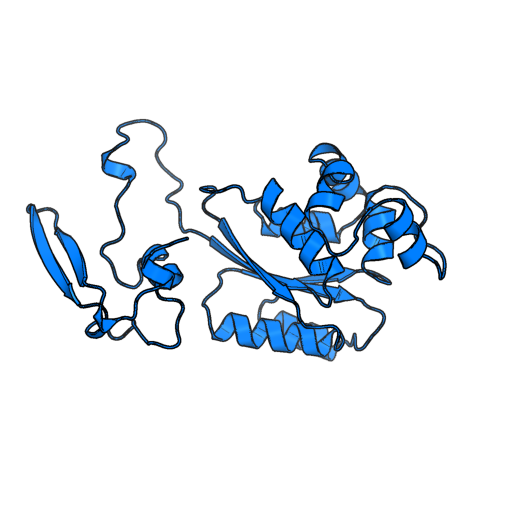828 C C . GLY A 1 109 ? 6.770 -14.084 -4.815 1.00 64.00 109 GLY A C 1
ATOM 829 O O . GLY A 1 109 ? 7.467 -14.825 -5.503 1.00 64.00 109 GLY A O 1
ATOM 830 N N . LYS A 1 110 ? 5.587 -14.483 -4.334 1.00 72.25 110 LYS A N 1
ATOM 831 C CA . LYS A 1 110 ? 4.995 -15.816 -4.583 1.00 72.25 110 LYS A CA 1
ATOM 832 C C . LYS A 1 110 ? 3.776 -15.791 -5.521 1.00 72.25 110 LYS A C 1
ATOM 834 O O . LYS A 1 110 ? 2.928 -16.678 -5.422 1.00 72.25 110 LYS A O 1
ATOM 839 N N . GLY A 1 111 ? 3.673 -14.775 -6.380 1.00 76.38 111 GLY A N 1
ATOM 840 C CA . GLY A 1 111 ? 2.600 -14.632 -7.363 1.00 76.38 111 GLY A CA 1
ATOM 841 C C . GLY A 1 111 ? 1.308 -14.021 -6.813 1.00 76.38 111 GLY A C 1
ATOM 842 O O . GLY A 1 111 ? 1.055 -13.985 -5.600 1.00 76.38 111 GLY A O 1
ATOM 843 N N . ALA A 1 112 ? 0.440 -13.591 -7.732 1.00 79.31 112 ALA A N 1
ATOM 844 C CA . ALA A 1 112 ? -0.802 -12.867 -7.449 1.00 79.31 112 ALA A CA 1
ATOM 845 C C . ALA A 1 112 ? -1.730 -13.571 -6.442 1.00 79.31 112 ALA A C 1
ATOM 847 O O . ALA A 1 112 ? -2.315 -12.939 -5.557 1.00 79.31 112 ALA A O 1
ATOM 848 N N . LYS A 1 113 ? -1.852 -14.903 -6.531 1.00 80.94 113 LYS A N 1
ATOM 849 C CA . LYS A 1 113 ? -2.669 -15.698 -5.600 1.00 80.94 113 LYS A CA 1
ATOM 850 C C . LYS A 1 113 ? -2.189 -15.548 -4.154 1.00 80.94 113 LYS A C 1
ATOM 852 O O . LYS A 1 113 ? -3.013 -15.409 -3.248 1.00 80.94 113 LYS A O 1
ATOM 857 N N . HIS A 1 114 ? -0.874 -15.560 -3.936 1.00 84.19 114 HIS A N 1
ATOM 858 C CA . HIS A 1 114 ? -0.302 -15.440 -2.600 1.00 84.19 114 HIS A CA 1
ATOM 859 C C . HIS A 1 114 ? -0.516 -14.044 -2.015 1.00 84.19 114 HIS A C 1
ATOM 861 O O . HIS A 1 114 ? -0.850 -13.923 -0.838 1.00 84.19 114 HIS A O 1
ATOM 867 N N . VAL A 1 115 ? -0.394 -13.001 -2.841 1.00 84.94 115 VAL A N 1
ATOM 868 C CA . VAL A 1 115 ? -0.661 -11.611 -2.439 1.00 84.94 115 VAL A CA 1
ATOM 869 C C . VAL A 1 115 ? -2.078 -11.475 -1.881 1.00 84.94 115 VAL A C 1
ATOM 871 O O . VAL A 1 115 ? -2.268 -10.944 -0.785 1.00 84.94 115 VAL A O 1
ATOM 874 N N . VAL A 1 116 ? -3.072 -12.022 -2.589 1.00 84.75 116 VAL A N 1
ATOM 875 C CA . VAL A 1 116 ? -4.474 -11.993 -2.146 1.00 84.75 116 VAL A CA 1
ATOM 876 C C . VAL A 1 116 ? -4.669 -12.791 -0.854 1.00 84.75 116 VAL A C 1
ATOM 878 O O . VAL A 1 116 ? -5.328 -12.311 0.066 1.00 84.75 116 VAL A O 1
ATOM 881 N N . ASP A 1 117 ? -4.057 -13.970 -0.722 1.00 85.75 117 ASP A N 1
ATOM 882 C CA . ASP A 1 117 ? -4.137 -14.769 0.510 1.00 85.75 117 ASP A CA 1
ATOM 883 C C . ASP A 1 117 ? -3.543 -14.038 1.727 1.00 85.75 117 ASP A C 1
ATOM 885 O O . ASP A 1 117 ? -4.112 -14.072 2.826 1.00 85.75 117 ASP A O 1
ATOM 889 N N . VAL A 1 118 ? -2.416 -13.345 1.536 1.00 85.56 118 VAL A N 1
ATOM 890 C CA . VAL A 1 118 ? -1.786 -12.510 2.567 1.00 85.56 118 VAL A CA 1
ATOM 891 C C . VAL A 1 118 ? -2.692 -11.335 2.932 1.00 85.56 118 VAL A C 1
ATOM 893 O O . VAL A 1 118 ? -2.897 -11.085 4.122 1.00 85.56 118 VAL A O 1
ATOM 896 N N . ALA A 1 119 ? -3.287 -10.662 1.944 1.00 85.69 119 ALA A N 1
ATOM 897 C CA . ALA A 1 119 ? -4.227 -9.566 2.167 1.00 85.69 119 ALA A CA 1
ATOM 898 C C . ALA A 1 119 ? -5.453 -10.017 2.977 1.00 85.69 119 ALA A C 1
ATOM 900 O O . ALA A 1 119 ? -5.788 -9.382 3.977 1.00 85.69 119 ALA A O 1
ATOM 901 N N . ILE A 1 120 ? -6.058 -11.161 2.633 1.00 84.12 120 ILE A N 1
ATOM 902 C CA . ILE A 1 120 ? -7.189 -11.742 3.376 1.00 84.12 120 ILE A CA 1
ATOM 903 C C . ILE A 1 120 ? -6.786 -12.047 4.822 1.00 84.12 120 ILE A C 1
ATOM 905 O O . ILE A 1 120 ? -7.508 -11.713 5.762 1.00 84.12 120 ILE A O 1
ATOM 909 N N . ARG A 1 121 ? -5.624 -12.679 5.028 1.00 84.06 121 ARG A N 1
ATOM 910 C CA . ARG A 1 121 ? -5.143 -13.019 6.375 1.00 84.06 121 ARG A CA 1
ATOM 911 C C . ARG A 1 121 ? -4.931 -11.767 7.226 1.00 84.06 121 ARG A C 1
ATOM 913 O O . ARG A 1 121 ? -5.328 -11.738 8.385 1.00 84.06 121 ARG A O 1
ATOM 920 N N . GLN A 1 122 ? -4.320 -10.737 6.654 1.00 81.00 122 GLN A N 1
ATOM 921 C CA . GLN A 1 122 ? -4.039 -9.488 7.360 1.00 81.00 122 GLN A CA 1
ATOM 922 C C . GLN A 1 122 ? -5.317 -8.689 7.639 1.00 81.00 122 GLN A C 1
ATOM 924 O O . GLN A 1 122 ? -5.451 -8.153 8.734 1.00 81.00 122 GLN A O 1
ATOM 929 N N . SER A 1 123 ? -6.272 -8.694 6.706 1.00 77.81 123 SER A N 1
ATOM 930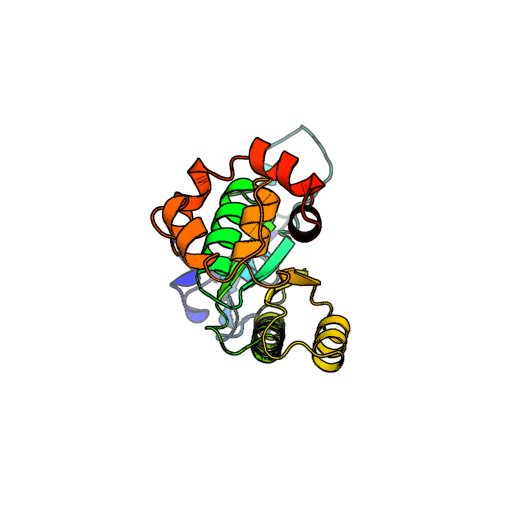 C CA . SER A 1 123 ? -7.612 -8.118 6.881 1.00 77.81 123 SER A CA 1
ATOM 931 C C . SER A 1 123 ? -8.404 -8.785 8.010 1.00 77.81 123 SER A C 1
ATOM 933 O O . SER A 1 123 ? -9.113 -8.121 8.757 1.00 77.81 123 SER A O 1
ATOM 935 N N . ARG A 1 124 ? -8.248 -10.101 8.199 1.00 74.19 124 ARG A N 1
ATOM 936 C CA . ARG A 1 124 ? -8.870 -10.814 9.328 1.00 74.19 124 ARG A CA 1
ATOM 937 C C . ARG A 1 124 ? -8.196 -10.510 10.665 1.00 74.19 124 ARG A C 1
ATOM 939 O O . ARG A 1 124 ? -8.874 -10.450 11.686 1.00 74.19 124 ARG A O 1
ATOM 946 N N . ASN A 1 125 ? -6.876 -10.332 10.661 1.00 68.75 125 ASN A N 1
ATOM 947 C CA . ASN A 1 125 ? -6.099 -10.096 11.881 1.00 68.75 125 ASN A CA 1
ATOM 948 C C . ASN A 1 125 ? -6.237 -8.661 12.406 1.00 68.75 125 ASN A C 1
ATOM 950 O O . ASN A 1 125 ? -6.209 -8.433 13.613 1.00 68.75 125 ASN A O 1
ATOM 954 N N . ALA A 1 126 ? -6.378 -7.684 11.515 1.00 62.69 126 ALA A N 1
ATOM 955 C CA . ALA A 1 126 ? -6.612 -6.295 11.870 1.00 62.69 126 ALA A CA 1
ATOM 956 C C . ALA A 1 126 ? -7.790 -5.780 11.044 1.00 62.69 126 ALA A C 1
ATOM 958 O O . ALA A 1 126 ? -7.773 -5.870 9.823 1.00 62.69 126 ALA A O 1
ATOM 959 N N . ALA A 1 127 ? -8.817 -5.272 11.726 1.00 67.69 127 ALA A N 1
ATOM 960 C CA . ALA A 1 127 ? -10.017 -4.734 11.096 1.00 67.69 127 ALA A CA 1
ATOM 961 C C . ALA A 1 127 ? -9.671 -3.434 10.352 1.00 67.69 127 ALA A C 1
ATOM 963 O O . ALA A 1 127 ? -9.762 -2.357 10.933 1.00 67.69 127 ALA A O 1
ATOM 964 N N . PHE A 1 128 ? -9.199 -3.568 9.111 1.00 74.81 128 PHE A N 1
ATOM 965 C CA . PHE A 1 128 ? -8.937 -2.451 8.210 1.00 74.81 128 PHE A CA 1
ATOM 966 C C . PHE A 1 128 ? -10.234 -2.019 7.519 1.00 74.81 128 PHE A C 1
ATOM 968 O O . PHE A 1 128 ? -10.991 -2.874 7.060 1.00 74.81 128 PHE A O 1
ATOM 975 N N . ASP A 1 129 ? -10.463 -0.712 7.398 1.00 75.31 129 ASP A N 1
ATOM 976 C CA . ASP A 1 129 ? -11.611 -0.144 6.675 1.00 75.31 129 ASP A CA 1
ATOM 977 C C . ASP A 1 129 ? -11.497 -0.361 5.163 1.00 75.31 129 ASP A C 1
ATOM 979 O O . ASP A 1 129 ? -12.494 -0.456 4.449 1.00 75.31 129 ASP A O 1
ATOM 983 N N . SER A 1 130 ? -10.271 -0.412 4.644 1.00 80.62 130 SER A N 1
ATOM 984 C CA . SER A 1 130 ? -10.002 -0.642 3.226 1.00 80.62 130 SER A CA 1
ATOM 985 C C . SER A 1 130 ? -8.740 -1.475 3.038 1.00 80.62 130 SER A C 1
ATOM 987 O O . SER A 1 130 ? -7.757 -1.332 3.766 1.00 80.62 130 SER A O 1
ATOM 989 N N . VAL A 1 131 ? -8.757 -2.359 2.042 1.00 85.12 131 VAL A N 1
ATOM 990 C CA . VAL A 1 131 ? -7.632 -3.241 1.717 1.00 85.12 131 VAL A CA 1
ATOM 991 C C . VAL A 1 131 ? -7.374 -3.170 0.223 1.00 85.12 131 VAL A C 1
ATOM 993 O O . VAL A 1 131 ? -8.298 -3.340 -0.568 1.00 85.12 131 VAL A O 1
ATOM 996 N N . ALA A 1 132 ? -6.123 -2.953 -0.167 1.00 87.88 132 ALA A N 1
ATOM 997 C CA . ALA A 1 132 ? -5.697 -2.997 -1.554 1.00 87.88 132 ALA A CA 1
ATOM 998 C C . ALA A 1 132 ? -4.445 -3.857 -1.731 1.00 87.88 132 ALA A C 1
ATOM 1000 O O . ALA A 1 132 ? -3.575 -3.922 -0.860 1.00 87.88 132 ALA A O 1
ATOM 1001 N N . ALA A 1 133 ? -4.366 -4.518 -2.878 1.00 88.56 133 ALA A N 1
ATOM 1002 C CA . ALA A 1 133 ? -3.277 -5.403 -3.251 1.00 88.56 133 ALA A CA 1
ATOM 1003 C C . ALA A 1 133 ? -2.714 -4.972 -4.607 1.00 88.56 133 ALA A C 1
ATOM 1005 O O . ALA A 1 133 ? -3.439 -4.989 -5.600 1.00 88.56 133 ALA A O 1
ATOM 1006 N N . LEU A 1 134 ? -1.436 -4.594 -4.627 1.00 88.81 134 LEU A N 1
ATOM 1007 C CA . LEU A 1 134 ? -0.646 -4.336 -5.825 1.00 88.81 134 LEU A CA 1
ATOM 1008 C C . LEU A 1 134 ? 0.095 -5.614 -6.214 1.00 88.81 134 LEU A C 1
ATOM 1010 O O . LEU A 1 134 ? 0.894 -6.132 -5.431 1.00 88.81 134 LEU A O 1
ATOM 1014 N N . LEU A 1 135 ? -0.214 -6.123 -7.402 1.00 85.94 135 LEU A N 1
ATOM 1015 C CA . LEU A 1 135 ? 0.298 -7.391 -7.910 1.00 85.94 135 LEU A CA 1
ATOM 1016 C C . LEU A 1 135 ? 0.565 -7.328 -9.406 1.00 85.94 135 LEU A C 1
ATOM 1018 O O . LEU A 1 135 ? -0.167 -6.663 -10.155 1.00 85.94 135 LEU A O 1
ATOM 1022 N N . ASP A 1 136 ? 1.588 -8.066 -9.818 1.00 83.00 136 ASP A N 1
ATOM 1023 C CA . ASP A 1 136 ? 1.947 -8.207 -11.213 1.00 83.00 136 ASP A CA 1
ATOM 1024 C C . ASP A 1 136 ? 0.978 -9.161 -11.915 1.00 83.00 136 ASP A C 1
ATOM 1026 O O . ASP A 1 136 ? 0.368 -10.063 -11.334 1.00 83.00 136 ASP A O 1
ATOM 1030 N N . THR A 1 137 ? 0.782 -8.919 -13.208 1.00 75.38 137 THR A N 1
ATOM 1031 C CA . THR A 1 137 ? -0.126 -9.742 -14.026 1.00 75.38 137 THR A CA 1
ATOM 1032 C C . THR A 1 137 ? 0.580 -10.866 -14.772 1.00 75.38 137 THR A C 1
ATOM 1034 O O . THR A 1 137 ? -0.072 -11.601 -15.511 1.00 75.38 137 THR A O 1
ATOM 1037 N N . ASP A 1 138 ? 1.899 -10.986 -14.621 1.00 68.62 138 ASP A N 1
ATOM 1038 C CA . ASP A 1 138 ? 2.708 -11.966 -15.343 1.00 68.62 138 ASP A CA 1
ATOM 1039 C C . ASP A 1 138 ? 2.636 -13.377 -14.735 1.00 68.62 138 ASP A C 1
ATOM 1041 O O . ASP A 1 138 ? 2.726 -14.361 -15.471 1.00 68.62 138 ASP A O 1
ATOM 1045 N N . THR A 1 139 ? 2.400 -13.479 -13.423 1.00 64.81 139 THR A N 1
ATOM 1046 C CA . THR A 1 139 ? 2.502 -14.728 -12.663 1.00 64.81 139 THR A CA 1
ATOM 1047 C C . THR A 1 139 ? 1.258 -14.958 -11.803 1.00 64.81 139 THR A C 1
ATOM 1049 O O . THR A 1 139 ? 0.880 -14.138 -10.969 1.00 64.81 139 THR A O 1
ATOM 1052 N N . ASP A 1 140 ? 0.617 -16.117 -11.977 1.00 66.06 140 ASP A N 1
ATOM 1053 C CA . ASP A 1 140 ? -0.509 -16.596 -11.156 1.00 66.06 140 ASP A CA 1
ATOM 1054 C C . ASP A 1 140 ? -1.768 -15.703 -11.118 1.00 66.06 140 ASP A C 1
ATOM 1056 O O . ASP A 1 140 ? -2.630 -15.867 -10.246 1.00 66.06 140 ASP A O 1
ATOM 1060 N N . TRP A 1 141 ? -1.929 -14.787 -12.077 1.00 75.94 141 TRP A N 1
ATOM 1061 C CA . TRP A 1 141 ? -3.168 -14.029 -12.255 1.00 75.94 141 TRP A CA 1
ATOM 1062 C C . TRP A 1 141 ? -4.237 -14.876 -12.959 1.00 75.94 141 TRP A C 1
ATOM 1064 O O . TRP A 1 141 ? -4.038 -15.358 -14.073 1.00 75.94 141 TRP A O 1
ATOM 1074 N N . ASN A 1 142 ? -5.394 -15.057 -12.315 1.00 78.31 142 ASN A N 1
ATOM 1075 C CA . ASN A 1 142 ? -6.509 -15.833 -12.861 1.00 78.31 142 ASN A CA 1
ATOM 1076 C C . ASN A 1 142 ? -7.860 -15.275 -12.379 1.00 78.31 142 ASN A C 1
ATOM 1078 O O . ASN A 1 142 ? -7.940 -14.689 -11.296 1.00 78.31 142 ASN A O 1
ATOM 1082 N N . ASP A 1 143 ? -8.941 -15.537 -13.117 1.00 78.81 143 ASP A N 1
ATOM 1083 C CA . ASP A 1 143 ? -10.301 -15.067 -12.796 1.00 78.81 143 ASP A CA 1
ATOM 1084 C C . ASP A 1 143 ? -10.761 -15.514 -11.397 1.00 78.81 143 ASP A C 1
ATOM 1086 O O . ASP A 1 143 ? -11.521 -14.824 -10.717 1.00 78.81 143 ASP A O 1
ATOM 1090 N N . GLN A 1 144 ? -10.266 -16.662 -10.925 1.00 75.88 144 GLN A N 1
ATOM 1091 C CA . GLN A 1 144 ? -10.515 -17.146 -9.565 1.00 75.88 144 GLN A CA 1
ATOM 1092 C C . GLN A 1 144 ? -9.887 -16.246 -8.494 1.00 75.88 144 GLN A C 1
ATOM 1094 O O . GLN A 1 144 ? -10.508 -15.995 -7.463 1.00 75.88 144 GLN A O 1
ATOM 1099 N N . VAL A 1 145 ? -8.669 -15.748 -8.727 1.00 79.19 145 VAL A N 1
ATOM 1100 C CA . VAL A 1 145 ? -7.973 -14.838 -7.804 1.00 79.19 145 VAL A CA 1
ATOM 1101 C C . VAL A 1 145 ? -8.718 -13.505 -7.739 1.00 79.19 145 VAL A C 1
ATOM 1103 O O . VAL A 1 145 ? -8.951 -12.984 -6.649 1.00 79.19 145 VAL A O 1
ATOM 1106 N N . GLN A 1 146 ? -9.191 -13.014 -8.887 1.00 79.75 146 GLN A N 1
ATOM 1107 C CA . GLN A 1 146 ? -10.010 -11.807 -8.963 1.00 79.75 146 GLN A CA 1
ATOM 1108 C C . GLN A 1 146 ? -11.335 -11.943 -8.197 1.00 79.75 146 GLN A C 1
ATOM 1110 O O . GLN A 1 146 ? -11.708 -11.043 -7.439 1.00 79.75 146 GLN A O 1
ATOM 1115 N N . ARG A 1 147 ? -12.044 -13.068 -8.360 1.00 75.06 147 ARG A N 1
ATOM 1116 C CA . ARG A 1 147 ? -13.290 -13.336 -7.622 1.00 75.06 147 ARG A CA 1
ATOM 1117 C C . ARG A 1 147 ? -13.053 -13.366 -6.118 1.00 75.06 147 ARG A C 1
ATOM 1119 O O . ARG A 1 147 ? -13.740 -12.652 -5.400 1.00 75.06 147 ARG A O 1
ATOM 1126 N N . ARG A 1 148 ? -12.023 -14.082 -5.657 1.00 79.44 148 ARG A N 1
ATOM 1127 C CA . ARG A 1 148 ? -11.669 -14.151 -4.228 1.00 79.44 148 ARG A CA 1
ATOM 1128 C C . ARG A 1 148 ? -11.346 -12.784 -3.633 1.00 79.44 148 ARG A C 1
ATOM 1130 O O . ARG A 1 148 ? -11.751 -12.491 -2.515 1.00 79.44 148 ARG A O 1
ATOM 1137 N N . ALA A 1 149 ? -10.621 -11.943 -4.363 1.00 81.69 149 ALA A N 1
ATOM 1138 C CA . ALA A 1 149 ? -10.349 -10.584 -3.913 1.00 81.69 149 ALA A CA 1
ATOM 1139 C C . ALA A 1 149 ? -11.637 -9.749 -3.822 1.00 81.69 149 ALA A C 1
ATOM 1141 O O . ALA A 1 149 ? -11.842 -9.055 -2.831 1.00 81.69 149 ALA A O 1
ATOM 1142 N N . THR A 1 150 ? -12.538 -9.885 -4.798 1.00 77.81 150 THR A N 1
ATOM 1143 C CA . THR A 1 150 ? -13.825 -9.170 -4.823 1.00 77.81 150 THR A CA 1
ATOM 1144 C C . THR A 1 150 ? -14.750 -9.622 -3.689 1.00 77.81 150 THR A C 1
ATOM 1146 O O . THR A 1 150 ? -15.345 -8.787 -3.016 1.00 77.81 150 THR A O 1
ATOM 1149 N N . GLU A 1 151 ? -14.821 -10.928 -3.419 1.00 74.19 151 GLU A N 1
ATOM 1150 C CA . GLU A 1 151 ? -15.568 -11.519 -2.295 1.00 74.19 151 GLU A CA 1
ATOM 1151 C C . GLU A 1 151 ? -15.109 -10.982 -0.932 1.00 74.19 151 GLU A C 1
ATOM 1153 O O . GLU A 1 151 ? -15.903 -10.882 0.001 1.00 74.19 151 GLU A O 1
ATOM 1158 N N . HIS A 1 152 ? -13.831 -10.618 -0.817 1.00 74.38 152 HIS A N 1
ATOM 1159 C CA . HIS A 1 152 ? -13.239 -10.050 0.391 1.00 74.38 152 HIS A CA 1
ATOM 1160 C C . HIS A 1 152 ? -13.097 -8.521 0.351 1.00 74.38 152 HIS A C 1
ATOM 1162 O O . HIS A 1 152 ? -12.406 -7.964 1.204 1.00 74.38 152 HIS A O 1
ATOM 1168 N N . CYS A 1 153 ? -13.743 -7.842 -0.605 1.00 78.50 153 CYS A N 1
ATOM 1169 C CA . CYS A 1 153 ? -13.680 -6.386 -0.783 1.00 78.50 153 CYS A CA 1
ATOM 1170 C C . CYS A 1 153 ? -12.241 -5.835 -0.886 1.00 78.50 153 CYS A C 1
ATOM 1172 O O . CYS A 1 153 ? -11.940 -4.750 -0.391 1.00 78.50 153 CYS A O 1
ATOM 1174 N N . ILE A 1 154 ? -11.337 -6.589 -1.518 1.00 84.69 154 ILE A N 1
ATOM 1175 C CA . ILE A 1 154 ? -9.946 -6.189 -1.749 1.00 84.69 154 ILE A CA 1
ATOM 1176 C C . ILE A 1 154 ? -9.854 -5.455 -3.086 1.00 84.69 154 ILE A C 1
ATOM 1178 O O . ILE A 1 154 ? -10.184 -6.004 -4.138 1.00 84.69 154 ILE A O 1
ATOM 1182 N N . HIS A 1 155 ? -9.340 -4.228 -3.054 1.00 85.00 155 HIS A N 1
ATOM 1183 C CA . HIS A 1 155 ? -9.063 -3.439 -4.248 1.00 85.00 155 HIS A CA 1
ATOM 1184 C C . HIS A 1 155 ? -7.810 -3.959 -4.959 1.00 85.00 155 HIS A C 1
ATOM 1186 O O . HIS A 1 155 ? -6.703 -3.904 -4.424 1.00 85.00 155 HIS A O 1
ATOM 1192 N N . LEU A 1 156 ? -7.983 -4.473 -6.174 1.00 84.69 156 LEU A N 1
ATOM 1193 C CA . LEU A 1 156 ? -6.889 -5.012 -6.979 1.00 84.69 156 LEU A CA 1
ATOM 1194 C C . LEU A 1 156 ? -6.248 -3.911 -7.817 1.00 84.69 156 LEU A C 1
ATOM 1196 O O . LEU A 1 156 ? -6.891 -3.311 -8.676 1.00 84.69 156 LEU A O 1
ATOM 1200 N N . LEU A 1 157 ? -4.961 -3.695 -7.586 1.00 85.50 157 LEU A N 1
ATOM 1201 C CA . LEU A 1 157 ? -4.111 -2.777 -8.322 1.00 85.50 157 LEU A CA 1
ATOM 1202 C C . LEU A 1 157 ? -3.207 -3.628 -9.218 1.00 85.50 157 LEU A C 1
ATOM 1204 O O . LEU A 1 157 ? -2.336 -4.344 -8.733 1.00 85.50 157 LEU A O 1
ATOM 1208 N N . LEU A 1 158 ? -3.471 -3.616 -10.524 1.00 85.25 158 LEU A N 1
ATOM 1209 C CA . LEU A 1 158 ? -2.816 -4.519 -11.473 1.00 85.25 158 LEU A CA 1
ATOM 1210 C C . LEU A 1 158 ? -1.674 -3.811 -12.201 1.00 85.25 158 LEU A C 1
ATOM 1212 O O . LEU A 1 158 ? -1.921 -3.020 -13.116 1.00 85.25 158 LEU A O 1
ATOM 1216 N N . SER A 1 159 ? -0.430 -4.136 -11.860 1.00 80.56 159 SER A N 1
ATOM 1217 C CA . SER A 1 159 ? 0.749 -3.662 -12.582 1.00 80.56 159 SER A CA 1
ATOM 1218 C C . SER A 1 159 ? 0.942 -4.480 -13.861 1.00 80.56 159 SER A C 1
ATOM 1220 O O . SER A 1 159 ? 1.474 -5.585 -13.865 1.00 80.56 159 SER A O 1
ATOM 1222 N N . ARG A 1 160 ? 0.468 -3.945 -14.994 1.00 77.88 160 ARG A N 1
ATOM 1223 C CA . ARG A 1 160 ? 0.572 -4.613 -16.305 1.00 77.88 160 ARG A CA 1
ATOM 1224 C C . ARG A 1 160 ? 1.799 -4.141 -17.092 1.00 77.88 160 ARG A C 1
ATOM 1226 O O . ARG A 1 160 ? 1.916 -2.935 -17.297 1.00 77.88 160 ARG A O 1
ATOM 1233 N N . PRO A 1 161 ? 2.661 -5.014 -17.650 1.00 72.19 161 PRO A N 1
ATOM 1234 C CA . PRO A 1 161 ? 2.870 -6.420 -17.286 1.00 72.19 161 PRO A CA 1
ATOM 1235 C C . PRO A 1 161 ? 3.522 -6.618 -15.905 1.00 72.19 161 PRO A C 1
ATOM 1237 O O . PRO A 1 161 ? 3.269 -7.649 -15.297 1.00 72.19 161 PRO A O 1
ATOM 1240 N N . CYS A 1 162 ? 4.309 -5.646 -15.435 1.00 80.12 162 CYS A N 1
ATOM 1241 C CA . CYS A 1 162 ? 4.994 -5.650 -14.140 1.00 80.12 162 CYS A CA 1
ATOM 1242 C C . CYS A 1 162 ? 5.074 -4.229 -13.548 1.00 80.12 162 CYS A C 1
ATOM 1244 O O . CYS A 1 162 ? 4.795 -3.241 -14.252 1.00 80.12 162 CYS A O 1
ATOM 1246 N N . VAL A 1 163 ? 5.476 -4.095 -12.280 1.00 82.06 163 VAL A N 1
ATOM 1247 C CA . VAL A 1 163 ? 5.568 -2.792 -11.596 1.00 82.06 163 VAL A CA 1
ATOM 1248 C C . VAL A 1 163 ? 6.518 -1.820 -12.301 1.00 82.06 163 VAL A C 1
ATOM 1250 O O . VAL A 1 163 ? 6.213 -0.635 -12.428 1.00 82.06 163 VAL A O 1
ATOM 1253 N N . GLU A 1 164 ? 7.638 -2.288 -12.854 1.00 83.94 164 GLU A N 1
ATOM 1254 C CA . GLU A 1 164 ? 8.604 -1.405 -13.514 1.00 83.94 164 GLU A CA 1
ATOM 1255 C C . GLU A 1 164 ? 8.028 -0.816 -14.801 1.00 83.94 164 GLU A C 1
ATOM 1257 O O . GLU A 1 164 ? 8.279 0.345 -15.129 1.00 83.94 164 GLU A O 1
ATOM 1262 N N . ALA A 1 165 ? 7.214 -1.594 -15.520 1.00 82.81 165 ALA A N 1
ATOM 1263 C CA . ALA A 1 165 ? 6.497 -1.102 -16.686 1.00 82.81 165 ALA A CA 1
ATOM 1264 C C . ALA A 1 165 ? 5.484 -0.017 -16.302 1.00 82.81 165 ALA A C 1
ATOM 1266 O O . ALA A 1 165 ? 5.399 1.008 -16.980 1.00 82.81 165 ALA A O 1
ATOM 1267 N N . MET A 1 166 ? 4.742 -0.235 -15.215 1.00 85.75 166 MET A N 1
ATOM 1268 C CA . MET A 1 166 ? 3.790 0.734 -14.675 1.00 85.75 166 MET A CA 1
ATOM 1269 C C . MET A 1 166 ? 4.489 2.047 -14.297 1.00 85.75 166 MET A C 1
ATOM 1271 O O . MET A 1 166 ? 4.065 3.117 -14.728 1.00 85.75 166 MET A O 1
ATOM 1275 N N . LEU A 1 167 ? 5.605 1.975 -13.568 1.00 83.31 167 LEU A N 1
ATOM 1276 C CA . LEU A 1 167 ? 6.374 3.151 -13.151 1.00 83.31 167 LEU A CA 1
ATOM 1277 C C . LEU A 1 167 ? 6.981 3.904 -14.343 1.00 83.31 167 LEU A C 1
ATOM 1279 O O . LEU A 1 167 ? 6.969 5.133 -14.377 1.00 83.31 167 LEU A O 1
ATOM 1283 N N . LEU A 1 168 ? 7.468 3.195 -15.364 1.00 83.50 168 LEU A N 1
ATOM 1284 C CA . LEU A 1 168 ? 7.970 3.835 -16.582 1.00 83.50 168 LEU A CA 1
ATOM 1285 C C . LEU A 1 168 ? 6.857 4.556 -17.353 1.00 83.50 168 LEU A C 1
ATOM 1287 O O . LEU A 1 168 ? 7.086 5.673 -17.818 1.00 83.50 168 LEU A O 1
ATOM 1291 N N . ARG A 1 169 ? 5.652 3.974 -17.449 1.00 82.56 169 ARG A N 1
ATOM 1292 C CA . ARG A 1 169 ? 4.492 4.643 -18.068 1.00 82.56 169 ARG A CA 1
ATOM 1293 C C . ARG A 1 169 ? 4.020 5.849 -17.272 1.00 82.56 169 ARG A C 1
ATOM 1295 O O . ARG A 1 169 ? 3.697 6.872 -17.870 1.00 82.56 169 ARG A O 1
ATOM 1302 N N . ALA A 1 170 ? 4.028 5.748 -15.946 1.00 81.25 170 ALA A N 1
ATOM 1303 C CA . ALA A 1 170 ? 3.728 6.859 -15.054 1.00 81.25 170 ALA A CA 1
ATOM 1304 C C . ALA A 1 170 ? 4.641 8.067 -15.344 1.00 81.25 170 ALA A C 1
ATOM 1306 O O . ALA A 1 170 ? 4.159 9.193 -15.439 1.00 81.25 170 ALA A O 1
ATOM 1307 N N . LEU A 1 171 ? 5.926 7.815 -15.617 1.00 79.19 171 LEU A N 1
ATOM 1308 C CA . LEU A 1 171 ? 6.916 8.821 -16.029 1.00 79.19 171 LEU A CA 1
ATOM 1309 C C . LEU A 1 171 ? 6.827 9.233 -17.515 1.00 79.19 171 LEU A C 1
ATOM 1311 O O . LEU A 1 171 ? 7.692 9.961 -18.002 1.00 79.19 171 LEU A O 1
ATOM 1315 N N . GLY A 1 172 ? 5.835 8.745 -18.266 1.00 77.06 172 GLY A N 1
ATOM 1316 C CA . GLY A 1 172 ? 5.671 9.024 -19.697 1.00 77.06 172 GLY A CA 1
ATOM 1317 C C . GLY A 1 172 ? 6.718 8.357 -20.598 1.00 77.06 172 GLY A C 1
ATOM 1318 O O . GLY A 1 172 ? 6.919 8.783 -21.735 1.00 77.06 172 GLY A O 1
ATOM 1319 N N . ARG A 1 173 ? 7.418 7.325 -20.112 1.00 79.44 173 ARG A N 1
ATOM 1320 C CA . ARG A 1 173 ? 8.450 6.593 -20.860 1.00 79.44 173 ARG A CA 1
ATOM 1321 C C . ARG A 1 173 ? 7.907 5.294 -21.447 1.00 79.44 173 ARG A C 1
ATOM 1323 O O . ARG A 1 173 ? 6.943 4.706 -20.963 1.00 79.44 173 ARG A O 1
ATOM 1330 N N . SER A 1 174 ? 8.580 4.808 -22.491 1.00 75.06 174 SER A N 1
ATOM 1331 C CA . SER A 1 174 ? 8.228 3.529 -23.108 1.00 75.06 174 SER A CA 1
ATOM 1332 C C . SER A 1 174 ? 8.518 2.353 -22.168 1.00 75.06 174 SER A C 1
ATOM 1334 O O . SER A 1 174 ? 9.666 2.106 -21.784 1.00 75.06 174 SER A O 1
ATOM 1336 N N . ALA A 1 175 ? 7.459 1.609 -21.853 1.00 72.50 175 ALA A N 1
ATOM 1337 C CA . ALA A 1 175 ? 7.462 0.419 -21.008 1.00 72.50 175 ALA A CA 1
ATOM 1338 C C . ALA A 1 175 ? 7.540 -0.897 -21.808 1.00 72.50 175 ALA A C 1
ATOM 1340 O O . ALA A 1 175 ? 7.146 -1.954 -21.320 1.00 72.50 175 ALA A O 1
ATOM 1341 N N . THR A 1 176 ? 8.033 -0.847 -23.049 1.00 68.00 176 THR A N 1
ATOM 1342 C CA . THR A 1 176 ? 8.204 -2.032 -23.901 1.00 68.00 176 THR A CA 1
ATOM 1343 C C . THR A 1 176 ? 9.641 -2.553 -23.834 1.00 68.00 176 THR A C 1
ATOM 1345 O O . THR A 1 176 ? 10.580 -1.810 -24.131 1.00 68.00 176 THR A O 1
ATOM 1348 N N . GLY A 1 177 ? 9.824 -3.834 -23.497 1.00 69.00 177 GLY A N 1
ATOM 1349 C CA . GLY A 1 177 ? 11.119 -4.526 -23.555 1.00 69.00 177 GLY A CA 1
ATOM 1350 C C . GLY A 1 177 ? 11.372 -5.466 -22.373 1.00 69.00 177 GLY A C 1
ATOM 1351 O O . GLY A 1 177 ? 10.616 -5.477 -21.411 1.00 69.00 177 GLY A O 1
ATOM 1352 N N . ARG A 1 178 ? 12.457 -6.251 -22.440 1.00 66.56 178 ARG A N 1
ATOM 1353 C CA . ARG A 1 178 ? 12.887 -7.166 -21.358 1.00 66.56 178 ARG A CA 1
ATOM 1354 C C . ARG A 1 178 ? 13.783 -6.500 -20.301 1.00 66.56 178 ARG A C 1
ATOM 1356 O O . ARG A 1 178 ? 13.979 -7.056 -19.229 1.00 66.56 178 ARG A O 1
ATOM 1363 N N . ASP A 1 179 ? 14.296 -5.298 -20.570 1.00 77.25 179 ASP A N 1
ATOM 1364 C CA . ASP A 1 179 ? 15.252 -4.585 -19.703 1.00 77.25 179 ASP A CA 1
ATOM 1365 C C . ASP A 1 179 ? 14.598 -3.561 -18.752 1.00 77.25 179 ASP A C 1
ATOM 1367 O O . ASP A 1 179 ? 15.244 -2.602 -18.327 1.00 77.25 179 ASP A O 1
ATOM 1371 N N . LEU A 1 180 ? 13.319 -3.736 -18.403 1.00 76.69 180 LEU A N 1
ATOM 1372 C CA . LEU A 1 180 ? 12.566 -2.782 -17.572 1.00 76.69 180 LEU A CA 1
ATOM 1373 C C . LEU A 1 180 ? 13.216 -2.574 -16.197 1.00 76.69 180 LEU A C 1
ATOM 1375 O O . LEU A 1 180 ? 13.440 -1.435 -15.795 1.00 76.69 180 LEU A O 1
ATOM 1379 N N . LYS A 1 181 ? 13.649 -3.661 -15.548 1.00 75.56 181 LYS A N 1
ATOM 1380 C CA . LYS A 1 181 ? 14.392 -3.629 -14.275 1.00 75.56 181 LYS A CA 1
ATOM 1381 C C . LYS A 1 181 ? 15.683 -2.817 -14.355 1.00 75.56 181 LYS A C 1
ATOM 1383 O O . LYS A 1 181 ? 15.991 -2.047 -13.449 1.00 75.56 181 LYS A O 1
ATOM 1388 N N . LYS A 1 182 ? 16.442 -2.955 -15.448 1.00 78.06 182 LYS A N 1
ATOM 1389 C CA . LYS A 1 182 ? 17.686 -2.193 -15.652 1.00 78.06 182 LYS A CA 1
ATOM 1390 C C . LYS A 1 182 ? 17.400 -0.716 -15.894 1.00 78.06 182 LYS A C 1
ATOM 1392 O O . LYS A 1 182 ? 18.093 0.125 -15.339 1.00 78.06 182 LYS A O 1
ATOM 1397 N N . ARG A 1 183 ? 16.378 -0.402 -16.694 1.00 75.88 183 ARG A N 1
ATOM 1398 C CA . ARG A 1 183 ? 15.967 0.983 -16.965 1.00 75.88 183 ARG A CA 1
ATOM 1399 C C . ARG A 1 183 ? 15.463 1.676 -15.708 1.00 75.88 183 ARG A C 1
ATOM 1401 O O . ARG A 1 183 ? 15.808 2.830 -15.492 1.00 75.88 183 ARG A O 1
ATOM 1408 N N . LEU A 1 184 ? 14.702 0.973 -14.870 1.00 77.31 184 LEU A N 1
ATOM 1409 C CA . LEU A 1 184 ? 14.274 1.515 -13.587 1.00 77.31 184 LEU A CA 1
ATOM 1410 C C . LEU A 1 184 ? 15.476 1.739 -12.663 1.00 77.31 184 LEU A C 1
ATOM 1412 O O . LEU A 1 184 ? 15.606 2.835 -12.145 1.00 77.31 184 LEU A O 1
ATOM 1416 N N . LYS A 1 185 ? 16.409 0.780 -12.551 1.00 78.56 185 LYS A N 1
ATOM 1417 C CA . LYS A 1 185 ? 17.666 0.950 -11.787 1.00 78.56 185 LYS A CA 1
ATOM 1418 C C . LYS A 1 185 ? 18.562 2.091 -12.276 1.00 78.56 185 LYS A C 1
ATOM 1420 O O . LYS A 1 185 ? 19.349 2.628 -11.512 1.00 78.56 185 LYS A O 1
ATOM 1425 N N . GLN A 1 186 ? 18.499 2.438 -13.559 1.00 78.19 186 GLN A N 1
ATOM 1426 C CA . GLN A 1 186 ? 19.236 3.588 -14.093 1.00 78.19 186 GLN A CA 1
ATOM 1427 C C . GLN A 1 186 ? 18.617 4.927 -13.678 1.00 78.19 186 GLN A C 1
ATOM 1429 O O . GLN A 1 186 ? 19.306 5.941 -13.695 1.00 78.19 186 GLN A O 1
ATOM 1434 N N . LEU A 1 187 ? 17.325 4.935 -13.350 1.00 70.75 187 LEU A N 1
ATOM 1435 C CA . LEU A 1 187 ? 16.592 6.126 -12.927 1.00 70.75 187 LEU A CA 1
ATOM 1436 C C . LEU A 1 187 ? 16.568 6.237 -11.399 1.00 70.75 187 LEU A C 1
ATOM 1438 O O . LEU A 1 187 ? 16.833 7.299 -10.851 1.00 70.75 187 LEU A O 1
ATOM 1442 N N . VAL A 1 188 ? 16.258 5.129 -10.733 1.00 70.62 188 VAL A N 1
ATOM 1443 C CA . VAL A 1 188 ? 16.126 4.985 -9.286 1.00 70.62 188 VAL A CA 1
ATOM 1444 C C . VAL A 1 188 ? 17.404 4.329 -8.772 1.00 70.62 188 VAL A C 1
ATOM 1446 O O . VAL A 1 188 ? 17.691 3.189 -9.136 1.00 70.62 188 VAL A O 1
ATOM 1449 N N . GLN A 1 189 ? 18.168 5.044 -7.942 1.00 65.81 189 GLN A N 1
ATOM 1450 C CA . GLN A 1 189 ? 19.453 4.567 -7.416 1.00 65.81 189 GLN A CA 1
ATOM 1451 C C . GLN A 1 189 ? 19.305 3.217 -6.695 1.00 65.81 189 GLN A C 1
ATOM 1453 O O . GLN A 1 189 ? 20.070 2.290 -6.967 1.00 65.81 189 GLN A O 1
ATOM 1458 N N . ASP A 1 190 ? 18.269 3.086 -5.859 1.00 72.25 190 ASP A N 1
ATOM 1459 C CA . ASP A 1 190 ? 17.837 1.813 -5.285 1.00 72.25 190 ASP A CA 1
ATOM 1460 C C . ASP A 1 190 ? 16.314 1.610 -5.448 1.00 72.25 190 ASP A C 1
ATOM 1462 O O . ASP A 1 190 ? 15.528 2.297 -4.793 1.00 72.25 190 ASP A O 1
ATOM 1466 N N . PRO A 1 191 ? 15.862 0.667 -6.300 1.00 64.31 191 PRO A N 1
ATOM 1467 C CA . PRO A 1 191 ? 14.442 0.358 -6.482 1.00 64.31 191 PRO A CA 1
ATOM 1468 C C . PRO A 1 191 ? 13.732 -0.164 -5.231 1.00 64.31 191 PRO A C 1
ATOM 1470 O O . PRO A 1 191 ? 12.502 -0.200 -5.222 1.00 64.31 191 PRO A O 1
ATOM 1473 N N . MET A 1 192 ? 14.484 -0.602 -4.220 1.00 69.00 192 MET A N 1
ATOM 1474 C CA . MET A 1 192 ? 13.958 -1.103 -2.949 1.00 69.00 192 MET A CA 1
ATOM 1475 C C . MET A 1 192 ? 13.856 -0.000 -1.892 1.00 69.00 192 MET A C 1
ATOM 1477 O O . MET A 1 192 ? 13.240 -0.204 -0.846 1.00 69.00 192 MET A O 1
ATOM 1481 N N . ASP A 1 193 ? 14.428 1.177 -2.157 1.00 72.19 193 ASP A N 1
ATOM 1482 C CA . ASP A 1 193 ? 14.377 2.309 -1.245 1.00 72.19 193 ASP A CA 1
ATOM 1483 C C . ASP A 1 193 ? 13.284 3.300 -1.652 1.00 72.19 193 ASP A C 1
ATOM 1485 O O . ASP A 1 193 ? 13.296 3.891 -2.734 1.00 72.19 193 ASP A O 1
ATOM 1489 N N . SER A 1 194 ? 12.355 3.541 -0.728 1.00 72.75 194 SER A N 1
ATOM 1490 C CA . SER A 1 194 ? 11.297 4.541 -0.878 1.00 72.75 194 SER A CA 1
ATOM 1491 C C . SER A 1 194 ? 11.833 5.956 -1.142 1.00 72.75 194 SER A C 1
ATOM 1493 O O . SER A 1 194 ? 11.204 6.707 -1.884 1.00 72.75 194 SER A O 1
ATOM 1495 N N . HIS A 1 195 ? 13.006 6.319 -0.606 1.00 71.69 195 HIS A N 1
ATOM 1496 C CA . HIS A 1 195 ? 13.570 7.661 -0.781 1.00 71.69 195 HIS A CA 1
ATOM 1497 C C . HIS A 1 195 ? 14.068 7.919 -2.203 1.00 71.69 195 HIS A C 1
ATOM 1499 O O . HIS A 1 195 ? 13.981 9.048 -2.684 1.00 71.69 195 HIS A O 1
ATOM 1505 N N . SER A 1 196 ? 14.523 6.880 -2.905 1.00 70.75 196 SER A N 1
ATOM 1506 C CA . SER A 1 196 ? 14.984 7.010 -4.290 1.00 70.75 196 SER A CA 1
ATOM 1507 C C . SER A 1 196 ? 13.840 7.359 -5.252 1.00 70.75 196 SER A C 1
ATOM 1509 O O . SER A 1 196 ? 14.070 7.960 -6.301 1.00 70.75 196 SER A O 1
ATOM 1511 N N . TYR A 1 197 ? 12.594 7.036 -4.889 1.00 71.94 197 TYR A N 1
ATOM 1512 C CA . TYR A 1 197 ? 11.412 7.440 -5.651 1.00 71.94 197 TYR A CA 1
ATOM 1513 C C . TYR A 1 197 ? 11.011 8.892 -5.405 1.00 71.94 197 TYR A C 1
ATOM 1515 O O . TYR A 1 197 ? 10.364 9.471 -6.274 1.00 71.94 197 TYR A O 1
ATOM 1523 N N . ALA A 1 198 ? 11.421 9.504 -4.290 1.00 70.00 198 ALA A N 1
ATOM 1524 C CA . ALA A 1 198 ? 11.057 10.881 -3.971 1.00 70.00 198 ALA A CA 1
ATOM 1525 C C . ALA A 1 198 ? 11.564 11.875 -5.013 1.00 70.00 198 ALA A C 1
ATOM 1527 O O . ALA A 1 198 ? 10.824 12.759 -5.408 1.00 70.00 198 ALA A O 1
ATOM 1528 N N . THR A 1 199 ? 12.770 11.678 -5.542 1.00 72.81 199 THR A N 1
ATOM 1529 C CA . THR A 1 199 ? 13.343 12.573 -6.560 1.00 72.81 199 THR A CA 1
ATOM 1530 C C . THR A 1 199 ? 12.660 12.462 -7.930 1.00 72.81 199 THR A C 1
ATOM 1532 O O . THR A 1 199 ? 12.794 13.355 -8.761 1.00 72.81 199 THR A O 1
ATOM 1535 N N . LEU A 1 200 ? 11.960 11.357 -8.203 1.00 70.69 200 LEU A N 1
ATOM 1536 C CA . LEU A 1 20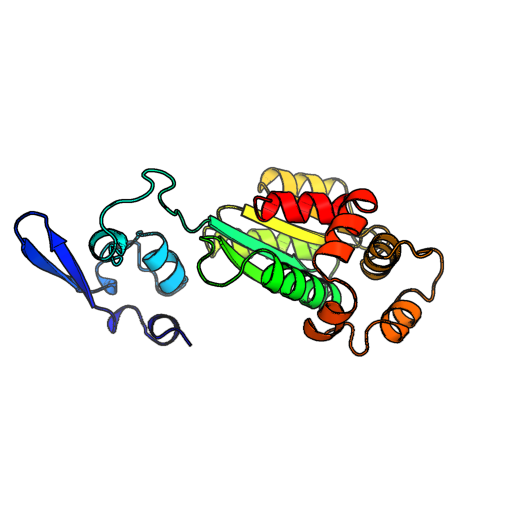0 ? 11.335 11.081 -9.505 1.00 70.69 200 LEU A CA 1
ATOM 1537 C C . LEU A 1 200 ? 9.813 11.241 -9.485 1.00 70.69 200 LEU A C 1
ATOM 1539 O O . LEU A 1 200 ? 9.219 11.615 -10.494 1.00 70.69 200 LEU A O 1
ATOM 1543 N N . PHE A 1 201 ? 9.189 10.933 -8.352 1.00 74.75 201 PHE A N 1
ATOM 1544 C CA . PHE A 1 201 ? 7.748 10.950 -8.138 1.00 74.75 201 PHE A CA 1
ATOM 1545 C C . PHE A 1 201 ? 7.379 12.017 -7.108 1.00 74.75 201 PHE A C 1
ATOM 1547 O O . PHE A 1 201 ? 6.863 11.706 -6.033 1.00 74.75 201 PHE A O 1
ATOM 1554 N N . ASP A 1 202 ? 7.631 13.275 -7.458 1.00 75.31 202 ASP A N 1
ATOM 1555 C CA . ASP A 1 202 ? 7.078 14.428 -6.748 1.00 75.31 202 ASP A CA 1
ATOM 1556 C C . ASP A 1 202 ? 5.556 14.528 -6.949 1.00 75.31 202 ASP A C 1
ATOM 1558 O O . ASP A 1 202 ? 4.987 13.904 -7.850 1.00 75.31 202 ASP A O 1
ATOM 1562 N N . GLU A 1 203 ? 4.881 15.352 -6.142 1.00 72.25 203 GLU A N 1
ATOM 1563 C CA . GLU A 1 203 ? 3.421 15.538 -6.200 1.00 72.25 203 GLU A CA 1
ATOM 1564 C C . GLU A 1 203 ? 2.935 15.867 -7.625 1.00 72.25 203 GLU A C 1
ATOM 1566 O O . GLU A 1 203 ? 2.025 15.213 -8.132 1.00 72.25 203 GLU A O 1
ATOM 1571 N N . HIS A 1 204 ? 3.627 16.770 -8.329 1.00 75.56 204 HIS A N 1
ATOM 1572 C CA . HIS A 1 204 ? 3.333 17.112 -9.726 1.00 75.56 204 HIS A CA 1
ATOM 1573 C C . HIS A 1 204 ? 3.556 15.954 -10.708 1.00 75.56 204 HIS A C 1
ATOM 1575 O O . HIS A 1 204 ? 2.792 15.787 -11.662 1.00 75.56 204 HIS A O 1
ATOM 1581 N N . ALA A 1 205 ? 4.598 15.147 -10.493 1.00 75.06 205 ALA A N 1
ATOM 1582 C CA . ALA A 1 205 ? 4.885 13.996 -11.341 1.00 75.06 205 ALA A CA 1
ATOM 1583 C C . ALA A 1 205 ? 3.824 12.903 -11.154 1.00 75.06 205 ALA A C 1
ATOM 1585 O O . ALA A 1 205 ? 3.391 12.297 -12.132 1.00 75.06 205 ALA A O 1
ATOM 1586 N N . LEU A 1 206 ? 3.346 12.699 -9.923 1.00 76.25 206 LEU A N 1
ATOM 1587 C CA . LEU A 1 206 ? 2.239 11.790 -9.628 1.00 76.25 206 LEU A CA 1
ATOM 1588 C C . LEU A 1 206 ? 0.901 12.294 -10.179 1.00 76.25 206 LEU A C 1
ATOM 1590 O O . LEU A 1 206 ? 0.101 11.493 -10.658 1.00 76.25 206 LEU A O 1
ATOM 1594 N N . GLU A 1 207 ? 0.666 13.604 -10.174 1.00 77.56 207 GLU A N 1
ATOM 1595 C CA . GLU A 1 207 ? -0.517 14.213 -10.791 1.00 77.56 207 GLU A CA 1
ATOM 1596 C C . GLU A 1 207 ? -0.534 14.028 -12.314 1.00 77.56 207 GLU A C 1
ATOM 1598 O O . GLU A 1 207 ? -1.570 13.700 -12.900 1.00 77.56 207 GLU A O 1
ATOM 1603 N N . ALA A 1 208 ? 0.625 14.171 -12.962 1.00 78.25 208 ALA A N 1
ATOM 1604 C CA . ALA A 1 208 ? 0.785 13.835 -14.372 1.00 78.25 208 ALA A CA 1
ATOM 1605 C C . ALA A 1 208 ? 0.615 12.324 -14.605 1.00 78.25 208 ALA A C 1
ATOM 1607 O O . ALA A 1 208 ? -0.095 11.909 -15.524 1.00 78.25 208 ALA A O 1
ATOM 1608 N N . ALA A 1 209 ? 1.197 11.498 -13.735 1.00 77.62 209 ALA A N 1
ATOM 1609 C CA . ALA A 1 209 ? 1.106 10.048 -13.807 1.00 77.62 209 ALA A CA 1
ATOM 1610 C C . ALA A 1 209 ? -0.325 9.525 -13.622 1.00 77.62 209 ALA A C 1
ATOM 1612 O O . ALA A 1 209 ? -0.692 8.547 -14.271 1.00 77.62 209 ALA A O 1
ATOM 1613 N N . ARG A 1 210 ? -1.163 10.204 -12.825 1.00 77.50 210 ARG A N 1
ATOM 1614 C CA . ARG A 1 210 ? -2.593 9.894 -12.661 1.00 77.50 210 ARG A CA 1
ATOM 1615 C C . ARG A 1 210 ? -3.336 9.874 -13.999 1.00 77.50 210 ARG A C 1
ATOM 1617 O O . ARG A 1 210 ? -4.257 9.084 -14.169 1.00 77.50 210 ARG A O 1
ATOM 1624 N N . ARG A 1 211 ? -2.946 10.720 -14.960 1.00 76.69 211 ARG A N 1
ATOM 1625 C CA . ARG A 1 211 ? -3.556 10.742 -16.304 1.00 76.69 211 ARG A CA 1
ATOM 1626 C C . ARG A 1 211 ? -3.100 9.577 -17.180 1.00 76.69 211 ARG A C 1
ATOM 1628 O O . ARG A 1 211 ? -3.824 9.186 -18.092 1.00 76.69 211 ARG A O 1
ATOM 1635 N N . ASN A 1 212 ? -1.912 9.046 -16.909 1.00 75.56 212 ASN A N 1
ATOM 1636 C CA . ASN A 1 212 ? -1.270 8.022 -17.726 1.00 75.56 212 ASN A CA 1
ATOM 1637 C C . ASN A 1 212 ? -1.559 6.604 -17.220 1.00 75.56 212 ASN A C 1
ATOM 1639 O O . ASN A 1 212 ? -1.644 5.679 -18.024 1.00 75.56 212 ASN A O 1
ATOM 1643 N N . GLU A 1 213 ? -1.730 6.425 -15.907 1.00 79.44 213 GLU A N 1
ATOM 1644 C CA . GLU A 1 213 ? -1.868 5.112 -15.282 1.00 79.44 213 GLU A CA 1
ATOM 1645 C C . GLU A 1 213 ? -3.068 5.057 -14.326 1.00 79.44 213 GLU A C 1
ATOM 1647 O O . GLU A 1 213 ? -3.101 5.720 -13.287 1.00 79.44 213 GLU A O 1
ATOM 1652 N N . ARG A 1 214 ? -4.032 4.182 -14.645 1.00 79.12 214 ARG A N 1
ATOM 1653 C CA . ARG A 1 214 ? -5.249 3.976 -13.837 1.00 79.12 214 ARG A CA 1
ATOM 1654 C C . ARG A 1 214 ? -4.946 3.492 -12.420 1.00 79.12 214 ARG A C 1
ATOM 1656 O O . ARG A 1 214 ? -5.633 3.882 -11.489 1.00 79.12 214 ARG A O 1
ATOM 1663 N N . VAL A 1 215 ? -3.889 2.698 -12.248 1.00 83.06 215 VAL A N 1
ATOM 1664 C CA . VAL A 1 215 ? -3.474 2.174 -10.937 1.00 83.06 215 VAL A CA 1
ATOM 1665 C C . VAL A 1 215 ? -3.130 3.301 -9.962 1.00 83.06 215 VAL A C 1
ATOM 1667 O O . VAL A 1 215 ? -3.478 3.232 -8.786 1.00 83.06 215 VAL A O 1
ATOM 1670 N N . ILE A 1 216 ? -2.477 4.359 -10.451 1.00 81.50 216 ILE A N 1
ATOM 1671 C CA . ILE A 1 216 ? -2.125 5.523 -9.631 1.00 81.50 216 ILE A CA 1
ATOM 1672 C C . ILE A 1 216 ? -3.388 6.304 -9.267 1.00 81.50 216 ILE A C 1
ATOM 1674 O O . ILE A 1 216 ? -3.537 6.710 -8.117 1.00 81.50 216 ILE A O 1
ATOM 1678 N N . GLU A 1 217 ? -4.323 6.470 -10.205 1.00 82.06 217 GLU A N 1
ATOM 1679 C CA . GLU A 1 217 ? -5.626 7.074 -9.910 1.00 82.06 217 GLU A CA 1
ATOM 1680 C C . GLU A 1 217 ? -6.402 6.291 -8.841 1.00 82.06 217 GLU A C 1
ATOM 1682 O O . GLU A 1 217 ? -6.913 6.891 -7.894 1.00 82.06 217 GLU A O 1
ATOM 1687 N N . ASP A 1 218 ? -6.467 4.966 -8.961 1.00 81.38 218 ASP A N 1
ATOM 1688 C CA . ASP A 1 218 ? -7.156 4.111 -7.996 1.00 81.38 218 ASP A CA 1
ATOM 1689 C C . ASP A 1 218 ? -6.486 4.168 -6.616 1.00 81.38 218 ASP A C 1
ATOM 1691 O O . ASP A 1 218 ? -7.177 4.227 -5.598 1.00 81.38 218 ASP A O 1
ATOM 1695 N N . LEU A 1 219 ? -5.152 4.256 -6.564 1.00 81.50 219 LEU A N 1
ATOM 1696 C CA . LEU A 1 219 ? -4.425 4.528 -5.324 1.00 81.50 219 LEU A CA 1
ATOM 1697 C C . LEU A 1 219 ? -4.834 5.874 -4.717 1.00 81.50 219 LEU A C 1
ATOM 1699 O O . LEU A 1 219 ? -5.186 5.910 -3.542 1.00 81.50 219 LEU A O 1
ATOM 1703 N N . PHE A 1 220 ? -4.862 6.966 -5.487 1.00 80.38 220 PHE A N 1
ATOM 1704 C CA . PHE A 1 220 ? -5.304 8.275 -4.978 1.00 80.38 220 PHE A CA 1
ATOM 1705 C C . PHE A 1 220 ? -6.724 8.235 -4.400 1.00 80.38 220 PHE A C 1
ATOM 1707 O O . PHE A 1 220 ? -6.947 8.759 -3.306 1.00 80.38 220 PHE A O 1
ATOM 1714 N N . ARG A 1 221 ? -7.649 7.529 -5.064 1.00 80.31 221 ARG A N 1
ATOM 1715 C CA . ARG A 1 221 ? -9.012 7.322 -4.552 1.00 80.31 221 ARG A CA 1
ATOM 1716 C C . ARG A 1 221 ? -9.015 6.595 -3.208 1.00 80.31 221 ARG A C 1
ATOM 1718 O O . ARG A 1 221 ? -9.773 6.981 -2.322 1.00 80.31 221 ARG A O 1
ATOM 1725 N N . LEU A 1 222 ? -8.149 5.594 -3.026 1.00 77.88 222 LEU A N 1
ATOM 1726 C CA . LEU A 1 222 ? -7.987 4.885 -1.748 1.00 77.88 222 LEU A CA 1
ATOM 1727 C C . LEU A 1 222 ? -7.411 5.780 -0.642 1.00 77.88 222 LEU A C 1
ATOM 1729 O O . LEU A 1 222 ? -7.766 5.617 0.524 1.00 77.88 222 LEU A O 1
ATOM 1733 N N . PHE A 1 223 ? -6.557 6.743 -0.993 1.00 72.75 223 PHE A N 1
ATOM 1734 C CA . PHE A 1 223 ? -6.066 7.763 -0.060 1.00 72.75 223 PHE A CA 1
ATOM 1735 C C . PHE A 1 223 ? -7.078 8.900 0.194 1.00 72.75 223 PHE A C 1
ATOM 1737 O O . PHE A 1 223 ? -6.822 9.756 1.040 1.00 72.75 223 PHE A O 1
ATOM 1744 N N . GLY A 1 224 ? -8.227 8.915 -0.494 1.00 66.00 224 GLY A N 1
ATOM 1745 C CA . GLY A 1 224 ? -9.276 9.925 -0.330 1.00 66.00 224 GLY A CA 1
ATOM 1746 C C . GLY A 1 224 ? -8.999 11.262 -1.030 1.00 66.00 224 GLY A C 1
ATOM 1747 O O . GLY A 1 224 ? -9.524 12.286 -0.587 1.00 66.00 224 GLY A O 1
ATOM 1748 N N . ARG A 1 225 ? -8.174 11.259 -2.088 1.00 58.91 225 ARG A N 1
ATOM 1749 C CA . ARG A 1 225 ? -7.822 12.422 -2.925 1.00 58.91 225 ARG A CA 1
ATOM 1750 C C . ARG A 1 225 ? -8.407 12.332 -4.340 1.00 58.91 225 ARG A C 1
ATOM 1752 O O . ARG A 1 225 ? -8.590 11.208 -4.858 1.00 58.91 225 ARG A O 1
#

Foldseek 3Di:
DDVLQVDFQQRDKAWDADPVRDIDIDRRVVQPPNDRLASPVLCVCQCVRPSNDPPVVVDPDDDDDDPQQLAEEEEEEAALLRLLQVVLVCVVLPPPPPSYHYHYYYLHHPFLLSSLVVQLVVCVRYVGNAYEYEGAPQGDDDPVSVVSCVVSRYHYQYDVRDVLLLVCQLQVHHSDDPCSVVVVCVQQVDSSHSVSCCVVDPPVSLVSSVVRHVSSVVVSVVSVD

pLDDT: mean 74.58, std 11.83, range [31.06, 89.12]

Radius of gyration: 20.55 Å; chains: 1; bounding box: 39×44×62 Å